Protein AF-A0AB74TUH7-F1 (afdb_monomer_lite)

Radius of gyration: 26.0 Å; chains: 1; bounding box: 45×31×94 Å

Structure (mmCIF, N/CA/C/O backbone):
data_AF-A0AB74TUH7-F1
#
_entry.id   AF-A0AB74TUH7-F1
#
loop_
_atom_site.group_PDB
_atom_site.id
_atom_site.type_symbol
_atom_site.label_atom_id
_atom_site.label_alt_id
_atom_site.label_comp_id
_atom_site.label_asym_id
_atom_site.label_entity_id
_atom_site.label_seq_id
_atom_site.pdbx_PDB_ins_code
_atom_site.Cartn_x
_atom_site.Cartn_y
_atom_site.Cartn_z
_atom_site.occupancy
_atom_site.B_iso_or_equiv
_atom_site.auth_seq_id
_atom_site.auth_comp_id
_atom_site.auth_asym_id
_atom_site.auth_atom_id
_atom_site.pdbx_PDB_model_num
ATOM 1 N N . MET A 1 1 ? -25.741 11.729 67.738 1.00 54.44 1 MET A N 1
ATOM 2 C CA . MET A 1 1 ? -25.450 13.059 67.156 1.00 54.44 1 MET A CA 1
ATOM 3 C C . MET A 1 1 ? -24.290 13.021 66.151 1.00 54.44 1 MET A C 1
ATOM 5 O O . MET A 1 1 ? -24.489 13.463 65.032 1.00 54.44 1 MET A O 1
ATOM 9 N N . ILE A 1 2 ? -23.137 12.406 66.468 1.00 56.72 2 ILE A N 1
ATOM 10 C CA . ILE A 1 2 ? -21.988 12.263 65.535 1.00 56.72 2 ILE A CA 1
ATOM 11 C C . ILE A 1 2 ? -22.366 11.527 64.232 1.00 56.72 2 ILE A C 1
ATOM 13 O O . ILE A 1 2 ? -22.004 11.963 63.147 1.00 56.72 2 ILE A O 1
ATOM 17 N N . PHE A 1 3 ? -23.168 10.461 64.322 1.00 57.22 3 PHE A N 1
ATOM 18 C CA . PHE A 1 3 ? -23.569 9.649 63.163 1.00 57.22 3 PHE A CA 1
ATOM 19 C C . PHE A 1 3 ? -24.417 10.413 62.126 1.00 57.22 3 PHE A C 1
ATOM 21 O O . PHE A 1 3 ? -24.217 10.259 60.925 1.00 57.22 3 PHE A O 1
ATOM 28 N N . GLN A 1 4 ? -25.314 11.296 62.583 1.00 60.56 4 GLN A N 1
ATOM 29 C CA . GLN A 1 4 ? -26.097 12.169 61.697 1.00 60.56 4 GLN A CA 1
ATOM 30 C C . GLN A 1 4 ? -25.215 13.222 61.021 1.00 60.56 4 GLN A C 1
ATOM 32 O O . GLN A 1 4 ? -25.408 13.516 59.849 1.00 60.56 4 GLN A O 1
ATOM 37 N N . PHE A 1 5 ? -24.216 13.752 61.731 1.00 60.31 5 PHE A N 1
ATOM 38 C CA . PHE A 1 5 ? -23.284 14.737 61.178 1.00 60.31 5 PHE A CA 1
ATOM 39 C C . PHE A 1 5 ? -22.402 14.135 60.074 1.00 60.31 5 PHE A C 1
ATOM 41 O O . PHE A 1 5 ? -22.181 14.754 59.036 1.00 60.31 5 PHE A O 1
ATOM 48 N N . VAL A 1 6 ? -21.958 12.891 60.272 1.00 62.41 6 VAL A N 1
ATOM 49 C CA . VAL A 1 6 ? -21.193 12.119 59.284 1.00 62.41 6 VAL A CA 1
ATOM 50 C C . VAL A 1 6 ? -22.038 11.824 58.036 1.00 62.41 6 VAL A C 1
ATOM 52 O O . VAL A 1 6 ? -21.564 12.035 56.922 1.00 62.41 6 VAL A O 1
ATOM 55 N N . GLN A 1 7 ? -23.309 11.429 58.188 1.00 65.75 7 GLN A N 1
ATOM 56 C CA . GLN A 1 7 ? -24.219 11.242 57.047 1.00 65.75 7 GLN A CA 1
ATOM 57 C C . GLN A 1 7 ? -24.473 12.544 56.272 1.00 65.75 7 GLN A C 1
ATOM 59 O O . GLN A 1 7 ? -24.417 12.533 55.042 1.00 65.75 7 GLN A O 1
ATOM 64 N N . SER A 1 8 ? -24.678 13.667 56.965 1.00 72.19 8 SER A N 1
ATOM 65 C CA . SER A 1 8 ? -24.929 14.971 56.333 1.00 72.19 8 SER A CA 1
ATOM 66 C C . SER A 1 8 ? -23.766 15.486 55.480 1.00 72.19 8 SER A C 1
ATOM 68 O O . SER A 1 8 ? -23.994 16.291 54.583 1.00 72.19 8 SER A O 1
ATOM 70 N N . ILE A 1 9 ? -22.534 15.030 55.730 1.00 73.31 9 ILE A N 1
ATOM 71 C CA . ILE A 1 9 ? -21.339 15.424 54.965 1.00 73.31 9 ILE A CA 1
ATOM 72 C C . ILE A 1 9 ? -21.017 14.403 53.864 1.00 73.31 9 ILE A C 1
ATOM 74 O O . ILE A 1 9 ? -20.686 14.784 52.741 1.00 73.31 9 ILE A O 1
ATOM 78 N N . ILE A 1 10 ? -21.138 13.104 54.152 1.00 76.31 10 ILE A N 1
ATOM 79 C CA . ILE A 1 10 ? -20.793 12.044 53.194 1.00 76.31 10 ILE A CA 1
ATOM 80 C C . ILE A 1 10 ? -21.774 12.003 52.018 1.00 76.31 10 ILE A C 1
ATOM 82 O O . ILE A 1 10 ? -21.341 11.855 50.879 1.00 76.31 10 ILE A O 1
ATOM 86 N N . ILE A 1 11 ? -23.078 12.166 52.256 1.00 77.38 11 ILE A N 1
ATOM 87 C CA . ILE A 1 11 ? -24.105 12.105 51.200 1.00 77.38 11 ILE A CA 1
ATOM 88 C C . ILE A 1 11 ? -23.870 13.147 50.085 1.00 77.38 11 ILE A C 1
ATOM 90 O O . ILE A 1 11 ? -23.840 12.758 48.909 1.00 77.38 11 ILE A O 1
ATOM 94 N N . PRO A 1 12 ? -23.663 14.447 50.384 1.00 80.69 12 PRO A N 1
ATOM 95 C CA . PRO A 1 12 ? -23.370 15.429 49.344 1.00 80.69 12 PRO A CA 1
ATOM 96 C C . PRO A 1 12 ? -22.008 15.190 48.680 1.00 80.69 12 PRO A C 1
ATOM 98 O O . PRO A 1 12 ? -21.908 15.348 47.466 1.00 80.69 12 PRO A O 1
ATOM 101 N N . LEU A 1 13 ? -20.987 14.729 49.415 1.00 82.12 13 LEU A N 1
ATOM 102 C CA . LEU A 1 13 ? -19.692 14.357 48.828 1.00 82.12 13 LEU A CA 1
ATOM 103 C C . LEU A 1 13 ? -19.825 13.217 47.814 1.00 82.12 13 LEU A C 1
ATOM 105 O O . LEU A 1 13 ? -19.354 13.351 46.689 1.00 82.12 13 LEU A O 1
ATOM 109 N N . VAL A 1 14 ? -20.502 12.124 48.173 1.00 79.69 14 VAL A N 1
ATOM 110 C CA . VAL A 1 14 ? -20.743 10.987 47.271 1.00 79.69 14 VAL A CA 1
ATOM 111 C C . VAL A 1 14 ? -21.544 11.427 46.050 1.00 79.69 14 VAL A C 1
ATOM 113 O O . VAL A 1 14 ? -21.235 11.002 44.940 1.00 79.69 14 VAL A O 1
ATOM 116 N N . SER A 1 15 ? -22.521 12.318 46.221 1.00 77.19 15 SER A N 1
ATOM 117 C CA . SER A 1 15 ? -23.309 12.861 45.108 1.00 77.19 15 SER A CA 1
ATOM 118 C C . SER A 1 15 ? -22.443 13.681 44.148 1.00 77.19 15 SER A C 1
ATOM 120 O O . SER A 1 15 ? -22.484 13.461 42.939 1.00 77.19 15 SER A O 1
ATOM 122 N N . ILE A 1 16 ? -21.596 14.569 44.678 1.00 81.19 16 ILE A N 1
ATOM 1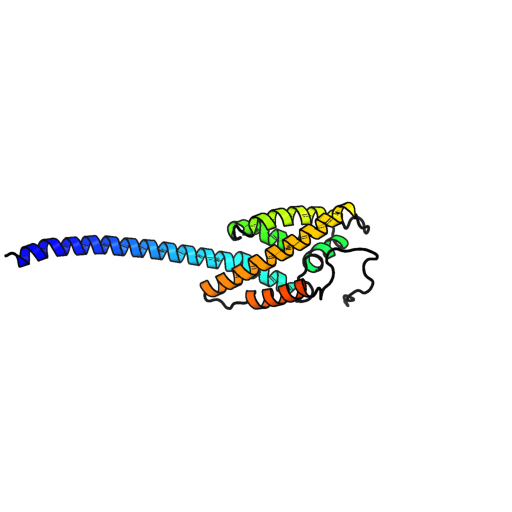23 C CA . ILE A 1 16 ? -20.655 15.371 43.887 1.00 81.19 16 ILE A CA 1
ATOM 124 C C . ILE A 1 16 ? -19.660 14.458 43.158 1.00 81.19 16 ILE A C 1
ATOM 126 O O . ILE A 1 16 ? -19.514 14.559 41.940 1.00 81.19 16 ILE A O 1
ATOM 130 N N . PHE A 1 17 ? -19.031 13.514 43.863 1.00 83.00 17 PHE A N 1
ATOM 131 C CA . PHE A 1 17 ? -18.113 12.544 43.257 1.00 83.00 17 PHE A CA 1
ATOM 132 C C . PHE A 1 17 ? -18.796 11.683 42.187 1.00 83.00 17 PHE A C 1
ATOM 134 O O . PHE A 1 17 ? -18.205 11.442 41.137 1.00 83.00 17 PHE A O 1
ATOM 141 N N . SER A 1 18 ? -20.050 11.278 42.397 1.00 80.44 18 SER A N 1
ATOM 142 C CA . SER A 1 18 ? -20.820 10.505 41.415 1.00 80.44 18 SER A CA 1
ATOM 143 C C . SER A 1 18 ? -21.092 11.308 40.142 1.00 80.44 18 SER A C 1
ATOM 145 O O . SER A 1 18 ? -20.976 10.766 39.045 1.00 80.44 18 SER A O 1
AT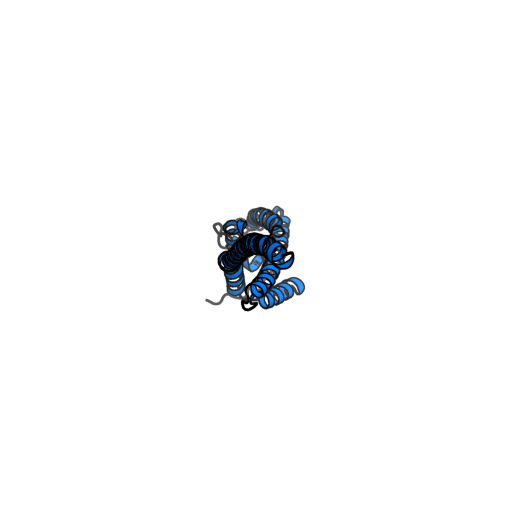OM 147 N N . ILE A 1 19 ? -21.380 12.611 40.262 1.00 83.69 19 ILE A N 1
ATOM 148 C CA . ILE A 1 19 ? -21.530 13.515 39.109 1.00 83.69 19 ILE A CA 1
ATOM 149 C C . ILE A 1 19 ? -20.211 13.618 38.331 1.00 83.69 19 ILE A C 1
ATOM 151 O O . ILE A 1 19 ? -20.213 13.520 37.102 1.00 83.69 19 ILE A O 1
ATOM 155 N N . PHE A 1 20 ? -19.078 13.768 39.025 1.00 83.75 20 PHE A N 1
ATOM 156 C CA . PHE A 1 20 ? -17.763 13.831 38.381 1.00 83.75 20 PHE A CA 1
ATOM 157 C C . PHE A 1 20 ? -17.396 12.527 37.665 1.00 83.75 20 PHE A C 1
ATOM 159 O O . PHE A 1 20 ? -16.977 12.577 36.507 1.00 83.75 20 PHE A O 1
ATOM 166 N N . ILE A 1 21 ? -17.590 11.374 38.314 1.00 83.69 21 ILE A N 1
ATOM 167 C CA . ILE A 1 21 ? -17.319 10.055 37.724 1.00 83.69 21 ILE A CA 1
ATOM 168 C C . ILE A 1 21 ? -18.236 9.811 36.522 1.00 83.69 21 ILE A C 1
ATOM 170 O O . ILE A 1 21 ? -17.750 9.416 35.467 1.00 83.69 21 ILE A O 1
ATOM 174 N N . SER A 1 22 ? -19.533 10.105 36.640 1.00 81.31 22 SER A N 1
ATOM 175 C CA . SER A 1 22 ? -20.502 9.949 35.548 1.00 81.31 22 SER A CA 1
ATOM 176 C C . SER A 1 22 ? -20.140 10.807 34.332 1.00 81.31 22 SER A C 1
ATOM 178 O O . SER A 1 22 ? -20.072 10.309 33.211 1.00 81.31 22 SER A O 1
ATOM 180 N N . ASN A 1 23 ? -19.796 12.081 34.543 1.00 85.81 23 ASN A N 1
ATOM 181 C CA . ASN A 1 23 ? -19.383 12.975 33.460 1.00 85.81 23 ASN A CA 1
ATOM 182 C C . ASN A 1 23 ? -18.035 12.549 32.839 1.00 85.81 23 ASN A C 1
ATOM 184 O O . ASN A 1 23 ? -17.836 12.647 31.629 1.00 85.81 23 ASN A O 1
ATOM 188 N N . TRP A 1 24 ? -17.093 12.052 33.646 1.00 86.00 24 TRP A N 1
ATOM 189 C CA . TRP A 1 24 ? -15.829 11.514 33.139 1.00 86.00 24 TRP A CA 1
ATOM 190 C C . TRP A 1 24 ? -16.033 10.245 32.300 1.00 86.00 24 TRP A C 1
ATOM 192 O O . TRP A 1 24 ? -15.515 10.175 31.187 1.00 86.00 24 TRP A O 1
ATOM 202 N N . LEU A 1 25 ? -16.836 9.289 32.778 1.00 82.88 25 LEU A N 1
ATOM 203 C CA . LEU A 1 25 ? -17.192 8.074 32.039 1.00 82.88 25 LEU A CA 1
ATOM 204 C C . LEU A 1 25 ? -17.960 8.396 30.754 1.00 82.88 25 LEU A C 1
ATOM 206 O O . LEU A 1 25 ? -17.662 7.816 29.716 1.00 82.88 25 LEU A O 1
ATOM 210 N N . GLY A 1 26 ? -18.887 9.358 30.798 1.00 76.88 26 GLY A N 1
ATOM 211 C CA . GLY A 1 26 ? -19.616 9.824 29.619 1.00 76.88 26 GLY A CA 1
ATOM 212 C C . GLY A 1 26 ? -18.686 10.429 28.566 1.00 76.88 26 GLY A C 1
ATOM 213 O O . GLY A 1 26 ? -18.728 10.034 27.404 1.00 76.88 26 GLY A O 1
ATOM 214 N N . ARG A 1 27 ? -17.777 11.329 28.970 1.00 81.31 27 ARG A N 1
ATOM 215 C CA . ARG A 1 27 ? -16.769 11.904 28.060 1.00 81.31 27 ARG A CA 1
ATOM 216 C C . ARG A 1 27 ? -15.814 10.853 27.503 1.00 81.31 27 ARG A C 1
ATOM 218 O O . ARG A 1 27 ? -15.458 10.929 26.330 1.00 81.31 27 ARG A O 1
ATOM 225 N N . LYS A 1 28 ? -15.415 9.879 28.325 1.00 82.88 28 LYS A N 1
ATOM 226 C CA . LYS A 1 28 ? -14.593 8.749 27.888 1.00 82.88 28 LYS A CA 1
ATOM 227 C C . LYS A 1 28 ? -15.332 7.907 26.845 1.00 82.88 28 LYS A C 1
ATOM 229 O O . LYS A 1 28 ? -14.796 7.707 25.767 1.00 82.88 28 LYS A O 1
ATOM 234 N N . GLY A 1 29 ? -16.579 7.520 27.110 1.00 79.88 29 GLY A N 1
ATOM 235 C CA . GLY A 1 29 ? -17.390 6.733 26.178 1.00 79.88 29 GLY A CA 1
ATOM 236 C C . GLY A 1 29 ? -17.613 7.429 24.834 1.00 79.88 29 GLY A C 1
ATOM 237 O O . GLY A 1 29 ? -17.462 6.802 23.794 1.00 79.88 29 GLY A O 1
ATOM 238 N N . VAL A 1 30 ? -17.889 8.739 24.834 1.00 83.44 30 VAL A N 1
ATOM 239 C CA . VAL A 1 30 ? -18.019 9.524 23.590 1.00 83.44 30 VAL A CA 1
ATOM 240 C C . VAL A 1 30 ? -16.705 9.561 22.807 1.00 83.44 30 VAL A C 1
ATOM 242 O O . VAL A 1 30 ? -16.712 9.445 21.584 1.00 83.44 30 VAL A O 1
ATOM 245 N N . ARG A 1 31 ? -15.567 9.717 23.495 1.00 82.88 31 ARG A N 1
ATOM 246 C CA . ARG A 1 31 ? -14.248 9.696 22.853 1.00 82.88 31 ARG A CA 1
ATOM 247 C C . ARG A 1 31 ? -13.946 8.329 22.245 1.00 82.88 31 ARG A C 1
ATOM 249 O O . ARG A 1 31 ? -13.473 8.280 21.114 1.00 82.88 31 ARG A O 1
ATOM 256 N N . ASP A 1 32 ? -14.209 7.258 22.984 1.00 84.12 32 ASP A N 1
ATOM 257 C CA . ASP A 1 32 ? -13.945 5.889 22.546 1.00 84.12 32 ASP A CA 1
ATOM 258 C C . ASP A 1 32 ? -14.829 5.535 21.331 1.00 84.12 32 ASP A C 1
ATOM 260 O O . ASP A 1 32 ? -14.321 5.024 20.335 1.00 84.12 32 ASP A O 1
ATOM 264 N N . ASP A 1 33 ? -16.115 5.915 21.345 1.00 87.25 33 ASP A N 1
ATOM 265 C CA . ASP A 1 33 ? -17.034 5.763 20.202 1.00 87.25 33 ASP A CA 1
ATOM 266 C C . ASP A 1 33 ? -16.573 6.564 18.973 1.00 87.25 33 ASP A C 1
ATOM 268 O O . ASP A 1 33 ? -16.558 6.054 17.853 1.00 87.25 33 ASP A O 1
ATOM 272 N N . TYR A 1 34 ? -16.131 7.809 19.168 1.00 85.75 34 TYR A N 1
ATOM 273 C CA . TYR A 1 34 ? -15.603 8.633 18.079 1.00 85.75 34 TYR A CA 1
ATOM 274 C C . TYR A 1 34 ? -14.332 8.033 17.461 1.00 85.75 34 TYR A C 1
ATOM 276 O O . TYR A 1 34 ? -14.177 8.006 16.236 1.00 85.75 34 TYR A O 1
ATOM 284 N N . GLN A 1 35 ? -13.420 7.528 18.295 1.00 88.62 35 GLN A N 1
ATOM 285 C CA . GLN A 1 35 ? -12.211 6.851 17.829 1.00 88.62 35 GLN A CA 1
ATOM 286 C C . GLN A 1 35 ? -12.550 5.572 17.061 1.00 88.62 35 GLN A C 1
ATOM 288 O O . GLN A 1 35 ? -11.995 5.355 15.985 1.00 88.62 35 GLN A O 1
ATOM 293 N N . LEU A 1 36 ? -13.486 4.767 17.570 1.00 89.62 36 LEU A N 1
ATOM 294 C CA . LEU A 1 36 ? -13.942 3.546 16.909 1.00 89.62 36 LEU A CA 1
ATOM 295 C C . LEU A 1 36 ? -14.563 3.847 15.539 1.00 89.62 36 LEU A C 1
ATOM 297 O O . LEU A 1 36 ? -14.189 3.224 14.551 1.00 89.62 36 LEU A O 1
ATOM 301 N N . LYS A 1 37 ? -15.434 4.858 15.450 1.00 91.25 37 LYS A N 1
ATOM 302 C CA . LYS A 1 37 ? -16.039 5.292 14.180 1.00 91.25 37 LYS A CA 1
ATOM 303 C C . LYS A 1 37 ? -15.008 5.791 13.177 1.00 91.25 37 LYS A C 1
ATOM 305 O O . LYS A 1 37 ? -15.110 5.484 11.995 1.00 91.25 37 LYS A O 1
ATOM 310 N N . THR A 1 38 ? -14.001 6.531 13.638 1.00 91.56 38 THR A N 1
ATOM 311 C CA . THR A 1 38 ? -12.911 7.010 12.773 1.00 91.56 38 THR A CA 1
ATOM 312 C C . THR A 1 38 ? -12.100 5.837 12.218 1.00 91.56 38 THR A C 1
ATOM 314 O O . THR A 1 38 ? -11.795 5.802 11.028 1.00 91.56 38 THR A O 1
ATOM 317 N N . LYS A 1 39 ? -11.793 4.847 13.066 1.00 94.00 39 LYS A N 1
ATOM 318 C CA . LYS A 1 39 ? -11.119 3.602 12.677 1.00 94.00 39 LYS A CA 1
ATOM 319 C C . LYS A 1 39 ? -11.941 2.797 11.673 1.00 94.00 39 LYS A C 1
ATOM 321 O O . LYS A 1 39 ? -11.418 2.386 10.642 1.00 94.00 39 LYS A O 1
ATOM 326 N N . GLU A 1 40 ? -13.233 2.623 11.934 1.00 95.19 40 GLU A N 1
ATOM 327 C CA . GLU A 1 40 ? -14.148 1.943 11.018 1.00 95.19 40 GLU A CA 1
ATOM 328 C C . GLU A 1 40 ? -14.238 2.666 9.669 1.00 95.19 40 GLU A C 1
ATOM 330 O O . GLU A 1 40 ? -14.218 2.026 8.616 1.00 95.19 40 GLU A O 1
ATOM 335 N N . GLN A 1 41 ? -14.294 3.999 9.686 1.00 95.31 41 GLN A N 1
ATOM 336 C CA . GLN A 1 41 ? -14.303 4.801 8.471 1.00 95.31 41 GLN A CA 1
ATOM 337 C C . GLN A 1 41 ? -13.022 4.583 7.665 1.00 95.31 41 GLN A C 1
ATOM 339 O O . GLN A 1 41 ? -13.131 4.207 6.503 1.00 95.31 41 GLN A O 1
ATOM 344 N N . ALA A 1 42 ? -11.844 4.704 8.286 1.00 95.25 42 ALA A N 1
ATOM 345 C CA . ALA A 1 42 ? -10.559 4.430 7.639 1.00 95.25 42 ALA A CA 1
ATOM 346 C C . ALA A 1 42 ? -10.508 3.018 7.028 1.00 95.25 42 ALA A C 1
ATOM 348 O O . ALA A 1 42 ? -10.100 2.842 5.877 1.00 95.25 42 ALA A O 1
ATOM 349 N N . TYR A 1 43 ? -10.980 2.006 7.769 1.00 96.44 43 TYR A N 1
ATOM 350 C CA . TYR A 1 43 ? -11.072 0.624 7.290 1.00 96.44 43 TYR A CA 1
ATOM 351 C C . TYR A 1 43 ? -11.916 0.509 6.018 1.00 96.44 43 TYR A C 1
ATOM 353 O O . TYR A 1 43 ? -11.506 -0.116 5.039 1.00 96.44 43 TYR A O 1
ATOM 361 N N . ARG A 1 44 ? -13.082 1.161 5.995 1.00 95.44 44 ARG A N 1
ATOM 362 C CA . ARG A 1 44 ? -14.020 1.106 4.868 1.00 95.44 44 ARG A CA 1
ATOM 363 C C . ARG A 1 44 ? -13.588 1.936 3.659 1.00 95.44 44 ARG A C 1
ATOM 365 O O . ARG A 1 44 ? -13.872 1.519 2.537 1.00 95.44 44 ARG A O 1
ATOM 372 N N . THR A 1 45 ? -12.961 3.092 3.864 1.00 95.88 45 THR A N 1
ATOM 373 C CA . THR A 1 45 ? -12.628 4.045 2.790 1.00 95.88 45 THR A CA 1
ATOM 374 C C . THR A 1 45 ? -11.268 3.793 2.158 1.00 95.88 45 THR A C 1
ATOM 376 O O . THR A 1 45 ? -11.114 4.043 0.965 1.00 95.88 45 THR A O 1
ATOM 379 N N . PHE A 1 46 ? -10.308 3.264 2.919 1.00 96.94 46 PHE A N 1
ATOM 380 C CA . PHE A 1 46 ? -8.947 3.042 2.439 1.00 96.94 46 PHE A CA 1
ATOM 381 C C . PHE A 1 46 ? -8.574 1.558 2.381 1.00 96.94 46 PHE A C 1
ATOM 383 O O . PHE A 1 46 ? -8.317 1.034 1.297 1.00 96.94 46 PHE A O 1
ATOM 390 N N . TYR A 1 47 ? -8.592 0.860 3.519 1.00 97.00 47 TYR A N 1
ATOM 391 C CA . TYR A 1 47 ? -8.035 -0.495 3.604 1.00 97.00 47 TYR A CA 1
ATOM 392 C C . TYR A 1 47 ? -8.843 -1.528 2.802 1.00 97.00 47 TYR A C 1
ATOM 394 O O . TYR A 1 47 ? -8.261 -2.341 2.085 1.00 97.00 47 TYR A O 1
ATOM 402 N N . ILE A 1 48 ? -10.181 -1.480 2.840 1.00 96.25 48 ILE A N 1
ATOM 403 C CA . ILE A 1 48 ? -11.018 -2.354 2.001 1.00 96.25 48 ILE A CA 1
ATOM 404 C C . ILE A 1 48 ? -10.773 -2.096 0.503 1.00 96.25 48 ILE A C 1
ATOM 406 O O . ILE A 1 48 ? -10.541 -3.063 -0.225 1.00 96.25 48 ILE A O 1
ATOM 410 N N . PRO A 1 49 ? -10.821 -0.847 -0.001 1.00 96.69 49 PRO A N 1
ATOM 411 C CA . PRO A 1 49 ? -10.478 -0.570 -1.394 1.00 96.69 49 PRO A CA 1
ATOM 412 C C . PRO A 1 49 ? -9.067 -1.003 -1.794 1.00 96.69 49 PRO A C 1
ATOM 414 O O . PRO A 1 49 ? -8.915 -1.537 -2.889 1.00 96.69 49 PRO A O 1
ATOM 417 N N . LEU A 1 50 ? -8.069 -0.849 -0.917 1.00 96.06 50 LEU A N 1
ATOM 418 C CA . LEU A 1 50 ? -6.714 -1.348 -1.159 1.00 96.06 50 LEU A CA 1
ATOM 419 C C . LEU A 1 50 ? -6.703 -2.867 -1.358 1.00 96.06 50 LEU A C 1
ATOM 421 O O . LEU A 1 50 ? -6.219 -3.354 -2.375 1.00 96.06 50 LEU A O 1
ATOM 425 N N . MET A 1 51 ? -7.284 -3.619 -0.421 1.00 95.19 51 MET A N 1
ATOM 426 C CA . MET A 1 51 ? -7.352 -5.079 -0.524 1.00 95.19 51 MET A CA 1
ATOM 427 C C . MET A 1 51 ? -8.104 -5.520 -1.783 1.00 95.19 51 MET A C 1
ATOM 429 O O . MET A 1 51 ? -7.692 -6.465 -2.448 1.00 95.19 51 MET A O 1
ATOM 433 N N . LYS A 1 52 ? -9.182 -4.819 -2.158 1.00 93.81 52 LYS A N 1
ATOM 434 C CA . LYS A 1 52 ? -9.895 -5.085 -3.416 1.00 93.81 52 LYS A CA 1
ATOM 435 C C . LYS A 1 52 ? -9.013 -4.849 -4.636 1.00 93.81 52 LYS A C 1
ATOM 437 O O . LYS A 1 52 ? -9.047 -5.672 -5.542 1.00 93.81 52 LYS A O 1
ATOM 442 N N . LEU A 1 53 ? -8.251 -3.757 -4.657 1.00 92.19 53 LEU A N 1
ATOM 443 C CA . LEU A 1 53 ? -7.315 -3.452 -5.737 1.00 92.19 53 LEU A CA 1
ATOM 444 C C . LEU A 1 53 ? -6.261 -4.557 -5.884 1.00 92.19 53 LEU A C 1
ATOM 446 O O . LEU A 1 53 ? -6.052 -5.044 -6.989 1.00 92.19 53 LEU A O 1
ATOM 450 N N . LEU A 1 54 ? -5.672 -5.011 -4.776 1.00 90.75 54 LEU A N 1
ATOM 451 C CA . LEU A 1 54 ? -4.689 -6.098 -4.785 1.00 90.75 54 LEU A CA 1
ATOM 452 C C . LEU A 1 54 ? -5.298 -7.426 -5.248 1.00 90.75 54 LEU A C 1
ATOM 454 O O . LEU A 1 54 ? -4.728 -8.106 -6.093 1.00 90.75 54 LEU A O 1
ATOM 458 N N . LEU A 1 55 ? -6.482 -7.788 -4.749 1.00 88.44 55 LEU A N 1
ATOM 459 C CA . LEU A 1 55 ? -7.157 -9.027 -5.149 1.00 88.44 55 LEU A CA 1
ATOM 460 C C . LEU A 1 55 ? -7.603 -9.013 -6.618 1.00 88.44 55 LEU A C 1
ATOM 462 O O . LEU A 1 55 ? -7.611 -10.058 -7.265 1.00 88.44 55 LEU A O 1
ATOM 466 N N . GLN A 1 56 ? -7.968 -7.845 -7.154 1.00 84.19 56 GLN A N 1
ATOM 467 C CA . GLN A 1 56 ? -8.309 -7.687 -8.570 1.00 84.19 56 GLN A CA 1
ATOM 468 C C . GLN A 1 56 ? -7.112 -7.899 -9.493 1.00 84.19 56 GLN A C 1
ATOM 470 O O . GLN A 1 56 ? -7.314 -8.316 -10.630 1.00 84.19 56 GLN A O 1
ATOM 475 N N . ALA A 1 57 ? -5.893 -7.651 -9.014 1.00 67.94 57 ALA A N 1
ATOM 476 C CA . ALA A 1 57 ? -4.694 -7.869 -9.806 1.00 67.94 57 ALA A CA 1
ATOM 477 C C . ALA A 1 57 ? -4.442 -9.357 -10.113 1.00 67.94 57 ALA A C 1
ATOM 479 O O . ALA A 1 57 ? -3.666 -9.637 -11.007 1.00 67.94 57 ALA A O 1
ATOM 480 N N . ASN A 1 58 ? -5.144 -10.313 -9.484 1.00 65.00 58 ASN A N 1
ATOM 481 C CA . ASN A 1 58 ? -4.758 -11.731 -9.419 1.00 65.00 58 ASN A CA 1
ATOM 482 C C . ASN A 1 58 ? -3.452 -11.896 -8.609 1.00 65.00 58 ASN A C 1
ATOM 484 O O . ASN A 1 58 ? -2.600 -11.008 -8.576 1.00 65.00 58 ASN A O 1
ATOM 488 N N . GLN A 1 59 ? -3.331 -13.010 -7.877 1.00 63.34 59 GLN A N 1
ATOM 489 C CA . GLN A 1 59 ? -2.233 -13.242 -6.929 1.00 63.34 59 GLN A CA 1
ATOM 490 C C . GLN A 1 59 ? -0.876 -13.083 -7.611 1.00 63.34 59 GLN A C 1
ATOM 492 O O . GLN A 1 59 ? 0.039 -12.522 -7.026 1.00 63.34 59 GLN A O 1
ATOM 497 N N . ASP A 1 60 ? -0.790 -13.440 -8.888 1.00 64.69 60 ASP A N 1
ATOM 498 C CA . ASP A 1 60 ? 0.461 -13.404 -9.624 1.00 64.69 60 ASP A CA 1
ATOM 499 C C . ASP A 1 60 ? 0.917 -12.014 -10.104 1.00 64.69 60 ASP A C 1
ATOM 501 O O . ASP A 1 60 ? 1.986 -11.877 -10.680 1.00 64.69 60 ASP A O 1
ATOM 505 N N . TYR A 1 61 ? 0.162 -10.941 -9.864 1.00 71.81 61 TYR A N 1
ATOM 506 C CA . TYR A 1 61 ? 0.474 -9.624 -10.444 1.00 71.81 61 TYR A CA 1
ATOM 507 C C . TYR A 1 61 ? 0.483 -8.494 -9.414 1.00 71.81 61 TYR A C 1
ATOM 509 O O . TYR A 1 61 ? 0.325 -7.321 -9.755 1.00 71.81 61 TYR A O 1
ATOM 517 N N . MET A 1 62 ? 0.696 -8.828 -8.140 1.00 85.44 62 MET A N 1
ATOM 518 C CA . MET A 1 62 ? 0.739 -7.836 -7.062 1.00 85.44 62 MET A CA 1
ATOM 519 C C . MET A 1 62 ? 2.042 -7.019 -7.013 1.00 85.44 62 MET A C 1
ATOM 521 O O . MET A 1 62 ? 2.163 -6.164 -6.147 1.00 85.44 62 MET A O 1
ATOM 525 N N . THR A 1 63 ? 3.014 -7.236 -7.905 1.00 87.38 63 THR A N 1
ATOM 526 C CA . THR A 1 63 ? 4.260 -6.446 -7.937 1.00 87.38 63 THR A CA 1
ATOM 527 C C . THR A 1 63 ? 4.057 -5.096 -8.623 1.00 87.38 63 THR A C 1
ATOM 529 O O . THR A 1 63 ? 3.221 -4.965 -9.521 1.00 87.38 63 THR A O 1
ATOM 532 N N . TYR A 1 64 ? 4.867 -4.093 -8.261 1.00 89.69 64 TYR A N 1
ATOM 533 C CA . TYR A 1 64 ? 4.780 -2.743 -8.834 1.00 89.69 64 TYR A CA 1
ATOM 534 C C . TYR A 1 64 ? 4.749 -2.731 -10.365 1.00 89.69 64 TYR A C 1
ATOM 536 O O . TYR A 1 64 ? 3.970 -1.992 -10.970 1.00 89.69 64 TYR A O 1
ATOM 544 N N . TYR A 1 65 ? 5.574 -3.545 -11.025 1.00 87.19 65 TYR A N 1
ATOM 545 C CA . TYR A 1 65 ? 5.573 -3.548 -12.481 1.00 87.19 65 TYR A CA 1
ATOM 546 C C . TYR A 1 65 ? 4.244 -4.025 -13.049 1.00 87.19 65 TYR A C 1
ATOM 548 O O . TYR A 1 65 ? 3.678 -3.351 -13.906 1.00 87.19 65 TYR A O 1
ATOM 556 N N . TRP A 1 66 ? 3.731 -5.168 -12.597 1.00 85.00 66 TRP A N 1
ATOM 557 C CA . TRP A 1 66 ? 2.497 -5.691 -13.169 1.00 85.00 66 TRP A CA 1
ATOM 558 C C . TRP A 1 66 ? 1.307 -4.815 -12.815 1.00 85.00 66 TRP A C 1
ATOM 560 O O . TRP A 1 66 ? 0.480 -4.528 -13.679 1.00 85.00 66 TRP A O 1
ATOM 570 N N . PHE A 1 67 ? 1.287 -4.314 -11.584 1.00 86.94 67 PHE A N 1
ATOM 571 C CA . PHE A 1 67 ? 0.225 -3.468 -11.070 1.00 86.94 67 PHE A CA 1
ATOM 572 C C . PHE A 1 67 ? 0.212 -2.069 -11.714 1.00 86.94 67 PHE A C 1
ATOM 574 O O . PHE A 1 67 ? -0.848 -1.488 -11.961 1.00 86.94 67 PHE A O 1
ATOM 581 N N . VAL A 1 68 ? 1.390 -1.508 -12.006 1.00 89.69 68 VAL A N 1
ATOM 582 C CA . VAL A 1 68 ? 1.549 -0.112 -12.437 1.00 89.69 68 VAL A CA 1
ATOM 583 C C . VAL A 1 68 ? 2.359 -0.004 -13.718 1.00 89.69 68 VAL A C 1
ATOM 585 O O . VAL A 1 68 ? 1.825 0.439 -14.735 1.00 89.69 68 VAL A O 1
ATOM 588 N N . ALA A 1 69 ? 3.639 -0.376 -13.681 1.00 88.44 69 ALA A N 1
ATOM 589 C CA . ALA A 1 69 ? 4.595 0.029 -14.710 1.00 88.44 69 ALA A CA 1
ATOM 590 C C . ALA A 1 69 ? 4.304 -0.549 -16.107 1.00 88.44 69 ALA A C 1
ATOM 592 O O . ALA A 1 69 ? 4.523 0.130 -17.108 1.00 88.44 69 ALA A O 1
ATOM 593 N N . SER A 1 70 ? 3.766 -1.767 -16.181 1.00 85.06 70 SER A N 1
ATOM 594 C CA . SER A 1 70 ? 3.384 -2.450 -17.422 1.00 85.06 70 SER A CA 1
ATOM 595 C C . SER A 1 70 ? 2.388 -1.629 -18.252 1.00 85.06 70 SER A C 1
ATOM 597 O O . SER A 1 70 ? 2.488 -1.572 -19.479 1.00 85.06 70 SER A O 1
ATOM 599 N N . ASN A 1 71 ? 1.490 -0.900 -17.583 1.00 86.25 71 ASN A N 1
ATOM 600 C CA . ASN A 1 71 ? 0.487 -0.055 -18.224 1.00 86.25 71 ASN A CA 1
ATOM 601 C C . ASN A 1 71 ? 1.089 1.202 -18.866 1.00 86.25 71 ASN A C 1
ATOM 603 O O . ASN A 1 71 ? 0.500 1.755 -19.791 1.00 86.25 71 ASN A O 1
ATOM 607 N N . TYR A 1 72 ? 2.275 1.653 -18.443 1.00 85.69 72 TYR A N 1
ATOM 608 C CA . TYR A 1 72 ? 2.924 2.813 -19.065 1.00 85.69 72 TYR A CA 1
ATOM 609 C C . TYR A 1 72 ? 3.394 2.541 -20.495 1.00 85.69 72 TYR A C 1
ATOM 611 O O . TYR A 1 72 ? 3.515 3.484 -21.278 1.00 85.69 72 TYR A O 1
ATOM 619 N N . MET A 1 73 ? 3.613 1.272 -20.857 1.00 78.38 73 MET A N 1
ATOM 620 C CA . MET A 1 73 ? 3.927 0.897 -22.236 1.00 78.38 73 MET A CA 1
ATOM 621 C C . MET A 1 73 ? 2.717 1.020 -23.167 1.00 78.38 73 MET A C 1
ATOM 623 O O . MET A 1 73 ? 2.883 1.331 -24.346 1.00 78.38 73 MET A O 1
ATOM 627 N N . THR A 1 74 ? 1.512 0.752 -22.659 1.00 77.38 74 THR A N 1
ATOM 628 C CA . THR A 1 74 ? 0.285 0.653 -23.461 1.00 77.38 74 THR A CA 1
ATOM 629 C C . THR A 1 74 ? -0.549 1.932 -23.426 1.00 77.38 74 THR A C 1
ATOM 631 O O . THR A 1 74 ? -1.152 2.285 -24.439 1.00 77.38 74 THR A O 1
ATOM 634 N N . ASP A 1 75 ? -0.544 2.667 -22.311 1.00 81.00 75 ASP A N 1
ATOM 635 C CA . ASP A 1 75 ? -1.321 3.891 -22.127 1.00 81.00 75 ASP A CA 1
ATOM 636 C C . ASP A 1 75 ? -0.501 5.022 -21.476 1.00 81.00 75 ASP A C 1
ATOM 638 O O . ASP A 1 75 ? -0.183 5.035 -20.284 1.00 81.00 75 ASP A O 1
ATOM 642 N N . ARG A 1 76 ? -0.225 6.074 -22.258 1.00 70.50 76 ARG A N 1
ATOM 643 C CA . ARG A 1 76 ? 0.476 7.274 -21.767 1.00 70.50 76 ARG A CA 1
ATOM 644 C C . ARG A 1 76 ? -0.351 8.130 -20.831 1.00 70.50 76 ARG A C 1
ATOM 646 O O . ARG A 1 76 ? 0.215 8.984 -20.150 1.00 70.50 76 ARG A O 1
ATOM 653 N N . GLN A 1 77 ? -1.661 7.968 -20.811 1.00 81.56 77 GLN A N 1
ATOM 654 C CA . GLN A 1 77 ? -2.542 8.661 -19.884 1.00 81.56 77 GLN A CA 1
ATOM 655 C C . GLN A 1 77 ? -2.906 7.780 -18.693 1.00 81.56 77 GLN A C 1
ATOM 657 O O . GLN A 1 77 ? -3.698 8.226 -17.866 1.00 81.56 77 GLN A O 1
ATOM 662 N N . TYR A 1 78 ? -2.272 6.604 -18.553 1.00 86.06 78 TYR A N 1
ATOM 663 C CA . TYR A 1 78 ? -2.506 5.716 -17.424 1.00 86.06 78 TYR A CA 1
ATOM 664 C C . TYR A 1 78 ? -2.358 6.477 -16.109 1.00 86.06 78 TYR A C 1
ATOM 666 O O . TYR A 1 78 ? -1.347 7.148 -15.851 1.00 86.06 78 TYR A O 1
ATOM 674 N N . ILE A 1 79 ? -3.412 6.375 -15.305 1.00 88.06 79 ILE A N 1
ATOM 675 C CA . ILE A 1 79 ? -3.491 6.930 -13.964 1.00 88.06 79 ILE A CA 1
ATOM 676 C C . ILE A 1 79 ? -3.325 5.764 -13.010 1.00 88.06 79 ILE A C 1
ATOM 678 O O . ILE A 1 79 ? -4.218 4.922 -12.922 1.00 88.06 79 ILE A O 1
ATOM 682 N N . ASP A 1 80 ? -2.223 5.769 -12.267 1.00 92.25 80 ASP A N 1
ATOM 683 C CA . ASP A 1 80 ? -1.951 4.773 -11.240 1.00 92.25 80 ASP A CA 1
ATOM 684 C C . ASP A 1 80 ? -3.090 4.746 -10.191 1.00 92.25 80 ASP A C 1
ATOM 686 O O . ASP A 1 80 ? -3.267 5.711 -9.429 1.00 92.25 80 ASP A O 1
ATOM 690 N N . PRO A 1 81 ? -3.891 3.661 -10.144 1.00 92.31 81 PRO A N 1
ATOM 691 C CA . PRO A 1 81 ? -5.010 3.549 -9.222 1.00 92.31 81 PRO A CA 1
ATOM 692 C C . PRO A 1 81 ? -4.552 3.431 -7.766 1.00 92.31 81 PRO A C 1
ATOM 694 O O . PRO A 1 81 ? -5.296 3.862 -6.883 1.00 92.31 81 PRO A O 1
ATOM 697 N N . PHE A 1 82 ? -3.349 2.907 -7.509 1.00 94.94 82 PHE A N 1
ATOM 698 C CA . PHE A 1 82 ? -2.783 2.814 -6.168 1.00 94.94 82 PHE A CA 1
ATOM 699 C C . PHE A 1 82 ? -2.353 4.189 -5.668 1.00 94.94 82 PHE A C 1
ATOM 701 O O . PHE A 1 82 ? -2.806 4.613 -4.604 1.00 94.94 82 PHE A O 1
ATOM 708 N N . ASN A 1 83 ? -1.604 4.953 -6.471 1.00 95.38 83 ASN A N 1
ATOM 709 C CA . ASN A 1 83 ? -1.255 6.328 -6.104 1.00 95.38 83 ASN A CA 1
ATOM 710 C C . ASN A 1 83 ? -2.502 7.197 -5.865 1.00 95.38 83 ASN A C 1
ATOM 712 O O . ASN A 1 83 ? -2.579 7.963 -4.902 1.00 95.38 83 ASN A O 1
ATOM 716 N N . ARG A 1 84 ? -3.531 7.049 -6.709 1.00 95.56 84 ARG A N 1
ATOM 717 C CA . ARG A 1 84 ? -4.813 7.742 -6.520 1.00 95.56 84 ARG A CA 1
ATOM 718 C C . ARG A 1 84 ? -5.504 7.331 -5.219 1.00 95.56 84 ARG A C 1
ATOM 720 O O . ARG A 1 84 ? -6.068 8.189 -4.545 1.00 95.56 84 ARG A O 1
ATOM 727 N N . LEU A 1 85 ? -5.481 6.046 -4.856 1.00 96.69 85 LEU A N 1
ATOM 728 C CA . LEU A 1 85 ? -6.052 5.595 -3.588 1.00 96.69 85 LEU A CA 1
ATOM 729 C C . LEU A 1 85 ? -5.319 6.228 -2.397 1.00 96.69 85 LEU A C 1
ATOM 731 O O . LEU A 1 85 ? -5.981 6.737 -1.494 1.00 96.69 85 LEU A O 1
ATOM 735 N N . LEU A 1 86 ? -3.984 6.219 -2.413 1.00 96.69 86 LEU A N 1
ATOM 736 C CA . LEU A 1 86 ? -3.152 6.777 -1.345 1.00 96.69 86 LEU A CA 1
ATOM 737 C C . LEU A 1 86 ? -3.393 8.280 -1.170 1.00 96.69 86 LEU A C 1
ATOM 739 O O . LEU A 1 86 ? -3.667 8.747 -0.068 1.00 96.69 86 LEU A O 1
ATOM 743 N N . THR A 1 87 ? -3.341 9.034 -2.268 1.00 94.44 87 THR A N 1
ATOM 744 C CA . THR A 1 87 ? -3.490 10.498 -2.255 1.00 94.44 87 THR A CA 1
ATOM 745 C C . THR A 1 87 ? -4.894 10.958 -1.860 1.00 94.44 87 THR A C 1
ATOM 747 O O . THR A 1 87 ? -5.027 11.971 -1.178 1.00 94.44 87 THR A O 1
ATOM 750 N N . ASN A 1 88 ? -5.935 10.199 -2.215 1.00 96.19 88 ASN A N 1
ATOM 751 C CA . ASN A 1 88 ? -7.318 10.503 -1.831 1.00 96.19 88 ASN A CA 1
ATOM 752 C C . ASN A 1 88 ? -7.665 10.131 -0.381 1.00 96.19 88 ASN A C 1
ATOM 754 O O . ASN A 1 88 ? -8.764 10.451 0.058 1.00 96.19 88 ASN A O 1
ATOM 758 N N . ASN A 1 89 ? -6.786 9.416 0.328 1.00 96.31 89 ASN A N 1
ATOM 759 C CA . ASN A 1 89 ? -7.041 8.924 1.685 1.00 96.31 89 ASN A CA 1
ATOM 760 C C . ASN A 1 89 ? -5.892 9.256 2.650 1.00 96.31 89 ASN A C 1
ATOM 762 O O . ASN A 1 89 ? -5.693 8.541 3.634 1.00 96.31 89 ASN A O 1
ATOM 766 N N . LEU A 1 90 ? -5.121 10.317 2.379 1.00 93.88 90 LEU A N 1
ATOM 767 C CA . LEU A 1 90 ? -3.963 10.718 3.191 1.00 93.88 90 LEU A CA 1
ATOM 768 C C . LEU A 1 90 ? -4.307 10.878 4.678 1.00 93.88 90 LEU A C 1
ATOM 770 O O . LEU A 1 90 ? -3.480 10.573 5.534 1.00 93.88 90 LEU A O 1
ATOM 774 N N . GLU A 1 91 ? -5.524 11.321 4.994 1.00 91.88 91 GLU A N 1
ATOM 775 C CA . GLU A 1 91 ? -6.026 11.502 6.357 1.00 91.88 91 GLU A CA 1
ATOM 776 C C . GLU A 1 91 ? -6.171 10.195 7.153 1.00 91.88 91 GLU A C 1
ATOM 778 O O . GLU A 1 91 ? -6.241 10.232 8.383 1.00 91.88 91 GLU A O 1
ATOM 783 N N . TYR A 1 92 ? -6.217 9.051 6.465 1.00 92.56 92 TYR A N 1
ATOM 784 C CA . TYR A 1 92 ?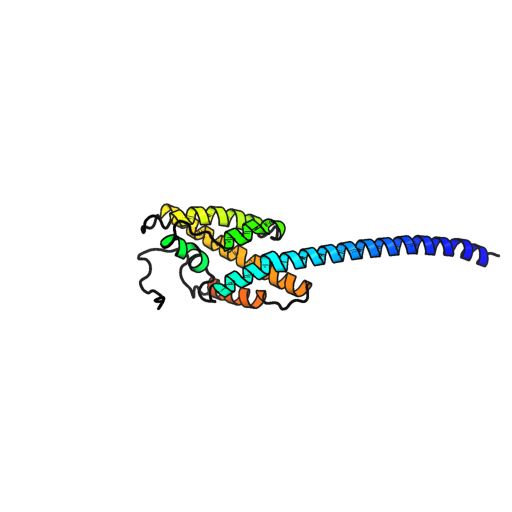 -6.374 7.724 7.062 1.00 92.56 92 TYR A CA 1
ATOM 785 C C . TYR A 1 92 ? -5.078 6.915 7.081 1.00 92.56 92 TYR A C 1
ATOM 787 O O . TYR A 1 92 ? -5.041 5.839 7.685 1.00 92.56 92 TYR A O 1
ATOM 795 N N . LEU A 1 93 ? -4.020 7.414 6.437 1.00 92.31 93 LEU A N 1
ATOM 796 C CA . LEU A 1 93 ? -2.739 6.727 6.390 1.00 92.31 93 LEU A CA 1
ATOM 797 C C . LEU A 1 93 ? -1.978 6.890 7.700 1.00 92.31 93 LEU A C 1
ATOM 799 O O . LEU A 1 93 ? -1.978 7.946 8.336 1.00 92.31 93 LEU A O 1
ATOM 803 N N . SER A 1 94 ? -1.262 5.836 8.081 1.00 90.62 94 SER A N 1
ATOM 804 C CA . SER A 1 94 ? -0.326 5.910 9.193 1.00 90.62 94 SER A CA 1
ATOM 805 C C . SER A 1 94 ? 0.784 6.928 8.909 1.00 90.62 94 SER A C 1
ATOM 807 O O . SER A 1 94 ? 1.312 6.964 7.793 1.00 90.62 94 SER A O 1
ATOM 809 N N . PRO A 1 95 ? 1.238 7.686 9.925 1.00 91.56 95 PRO A N 1
ATOM 810 C CA . PRO A 1 95 ? 2.408 8.553 9.808 1.00 91.56 95 PRO A CA 1
ATOM 811 C C . PRO A 1 95 ? 3.671 7.835 9.318 1.00 91.56 95 PRO A C 1
ATOM 813 O O . PRO A 1 95 ? 4.542 8.481 8.746 1.00 91.56 95 PRO A O 1
ATOM 816 N N . LEU A 1 96 ? 3.767 6.515 9.521 1.00 93.31 96 LEU A N 1
ATOM 817 C CA . LEU A 1 96 ? 4.876 5.701 9.016 1.00 93.31 96 LEU A CA 1
ATOM 818 C C . LEU A 1 96 ? 4.817 5.501 7.498 1.00 93.31 96 LEU A C 1
ATOM 820 O O . LEU A 1 96 ? 5.853 5.333 6.876 1.00 93.31 96 LEU A O 1
ATOM 824 N N . VAL A 1 97 ? 3.625 5.540 6.901 1.00 95.31 97 VAL A N 1
ATOM 825 C CA . VAL A 1 97 ? 3.399 5.293 5.468 1.00 95.31 97 VAL A CA 1
ATOM 826 C C . VAL A 1 97 ? 3.538 6.581 4.650 1.00 95.31 97 VAL A C 1
ATOM 828 O O . VAL A 1 97 ? 4.013 6.550 3.519 1.00 95.31 97 VAL A O 1
ATOM 831 N N . ILE A 1 98 ? 3.167 7.733 5.218 1.00 93.94 98 ILE A N 1
ATOM 832 C CA . ILE A 1 98 ? 3.130 9.029 4.513 1.00 93.94 98 ILE A CA 1
ATOM 833 C C . ILE A 1 98 ? 4.450 9.392 3.794 1.00 93.94 98 ILE A C 1
ATOM 835 O O . ILE A 1 98 ? 4.374 9.813 2.635 1.00 93.94 98 ILE A O 1
ATOM 839 N N . PRO A 1 99 ? 5.648 9.242 4.400 1.00 94.94 99 PRO A N 1
ATOM 840 C CA . PRO A 1 99 ? 6.904 9.554 3.711 1.00 94.94 99 PRO A CA 1
ATOM 841 C C . PRO A 1 99 ? 7.106 8.715 2.444 1.00 94.94 99 PRO A C 1
ATOM 843 O O . PRO A 1 99 ? 7.502 9.247 1.406 1.00 94.94 99 PRO A O 1
ATOM 846 N N . HIS A 1 100 ? 6.750 7.432 2.513 1.00 97.44 100 HIS A N 1
ATOM 847 C CA . HIS A 1 100 ? 6.850 6.499 1.396 1.00 97.44 100 HIS A CA 1
ATOM 848 C C . HIS A 1 100 ? 5.875 6.860 0.276 1.00 97.44 100 HIS A C 1
ATOM 850 O O . HIS A 1 100 ? 6.253 6.863 -0.888 1.00 97.44 100 HIS A O 1
ATOM 856 N N . VAL A 1 101 ? 4.648 7.287 0.598 1.00 96.12 101 VAL A N 1
ATOM 857 C CA . VAL A 1 101 ? 3.662 7.736 -0.410 1.00 96.12 101 VAL A CA 1
ATOM 858 C C . VAL A 1 101 ? 4.175 8.918 -1.228 1.00 96.12 101 VAL A C 1
ATOM 860 O O . VAL A 1 101 ? 3.988 8.970 -2.448 1.00 96.12 101 VAL A O 1
ATOM 863 N N . HIS A 1 102 ? 4.826 9.876 -0.567 1.00 93.69 102 HIS A N 1
ATOM 864 C CA . HIS A 1 102 ? 5.413 11.024 -1.248 1.00 93.69 102 HIS A CA 1
ATOM 865 C C . HIS A 1 102 ? 6.523 10.594 -2.215 1.00 93.69 102 HIS A C 1
ATOM 867 O O . HIS A 1 102 ? 6.500 10.978 -3.388 1.00 93.69 102 HIS A O 1
ATOM 873 N N . ASN A 1 103 ? 7.454 9.764 -1.740 1.00 96.50 103 ASN A N 1
ATOM 874 C CA . ASN A 1 103 ? 8.539 9.239 -2.562 1.00 96.50 103 ASN A CA 1
ATOM 875 C C . ASN A 1 103 ? 7.994 8.415 -3.726 1.00 96.50 103 ASN A C 1
ATOM 877 O O . ASN A 1 103 ? 8.303 8.714 -4.877 1.00 96.50 103 ASN A O 1
ATOM 881 N N . TYR A 1 104 ? 7.110 7.461 -3.442 1.00 97.50 104 TYR A N 1
ATOM 882 C CA . TYR A 1 104 ? 6.425 6.634 -4.423 1.00 97.50 104 TYR A CA 1
ATOM 883 C C . TYR A 1 104 ? 5.797 7.471 -5.541 1.00 97.50 104 TYR A C 1
ATOM 885 O O . TYR A 1 104 ? 6.031 7.204 -6.718 1.00 97.50 104 TYR A O 1
ATOM 893 N N . SER A 1 105 ? 5.069 8.537 -5.192 1.00 95.25 105 SER A N 1
ATOM 894 C CA . SER A 1 105 ? 4.440 9.437 -6.168 1.00 95.25 105 SER A CA 1
ATOM 895 C C . SER A 1 105 ? 5.457 10.077 -7.117 1.00 95.25 105 SER A C 1
ATOM 897 O O . SER A 1 105 ? 5.237 10.144 -8.328 1.00 95.25 105 SER A O 1
ATOM 899 N N . ILE A 1 106 ? 6.578 10.566 -6.578 1.00 95.00 106 ILE A N 1
ATOM 900 C CA . ILE A 1 106 ? 7.637 11.208 -7.367 1.00 95.00 106 ILE A CA 1
ATOM 901 C C . ILE A 1 106 ? 8.342 10.176 -8.249 1.00 95.00 106 ILE A C 1
ATOM 903 O O . ILE A 1 106 ? 8.519 10.398 -9.448 1.00 95.00 106 ILE A O 1
ATOM 907 N N . LYS A 1 107 ? 8.741 9.047 -7.660 1.00 95.12 107 LYS A N 1
ATOM 908 C CA . LYS A 1 107 ? 9.499 7.997 -8.339 1.00 95.12 107 LYS A CA 1
ATOM 909 C C . LYS A 1 107 ? 8.677 7.346 -9.437 1.00 95.12 107 LYS A C 1
ATOM 911 O O . LYS A 1 107 ? 9.181 7.225 -10.543 1.00 95.12 107 LYS A O 1
ATOM 916 N N . THR A 1 108 ? 7.398 7.072 -9.198 1.00 93.25 108 THR A N 1
ATOM 917 C CA . THR A 1 108 ? 6.468 6.530 -10.199 1.00 93.25 108 THR A CA 1
ATOM 918 C C . THR A 1 108 ? 6.275 7.480 -11.384 1.00 93.25 108 THR A C 1
ATOM 920 O O . THR A 1 108 ? 6.318 7.053 -12.539 1.00 93.25 108 THR A O 1
ATOM 923 N N . ASN A 1 109 ? 6.140 8.788 -11.132 1.00 91.88 109 ASN A N 1
ATOM 924 C CA . ASN A 1 109 ? 6.050 9.782 -12.207 1.00 91.88 109 ASN A CA 1
ATOM 925 C C . ASN A 1 109 ? 7.318 9.823 -13.072 1.00 91.88 109 ASN A C 1
ATOM 927 O O . ASN A 1 109 ? 7.224 9.941 -14.293 1.00 91.88 109 ASN A O 1
ATOM 931 N N . ASN A 1 110 ? 8.496 9.694 -12.459 1.00 91.56 110 ASN A N 1
ATOM 932 C CA . ASN A 1 110 ? 9.760 9.624 -13.192 1.00 91.56 110 ASN A CA 1
ATOM 933 C C . ASN A 1 110 ? 9.943 8.269 -13.890 1.00 91.56 110 ASN A C 1
ATOM 935 O O . ASN A 1 110 ? 10.398 8.225 -15.027 1.00 91.56 110 ASN A O 1
ATOM 939 N N . ALA A 1 111 ? 9.538 7.173 -13.250 1.00 90.12 111 ALA A N 1
ATOM 940 C CA . ALA A 1 111 ? 9.584 5.823 -13.795 1.00 90.12 111 ALA A CA 1
ATOM 941 C C . ALA A 1 111 ? 8.726 5.688 -15.055 1.00 90.12 111 ALA A C 1
ATOM 943 O O . ALA A 1 111 ? 9.070 4.938 -15.953 1.00 90.12 111 ALA A O 1
ATOM 944 N N . LYS A 1 112 ? 7.644 6.458 -15.190 1.00 90.00 112 LYS A N 1
ATOM 945 C CA . LYS A 1 112 ? 6.877 6.520 -16.440 1.00 90.00 112 LYS A CA 1
ATOM 946 C C . LYS A 1 112 ? 7.726 6.953 -17.640 1.00 90.00 112 LYS A C 1
ATOM 948 O O . LYS A 1 112 ? 7.514 6.461 -18.744 1.00 90.00 112 LYS A O 1
ATOM 953 N N . LEU A 1 113 ? 8.698 7.846 -17.430 1.00 89.56 113 LEU A N 1
ATOM 954 C CA . LEU A 1 113 ? 9.599 8.326 -18.486 1.00 89.56 113 LEU A CA 1
ATOM 955 C C . LEU A 1 113 ? 10.552 7.236 -18.979 1.00 89.56 113 LEU A C 1
ATOM 957 O O . LEU A 1 113 ? 11.078 7.354 -20.080 1.00 89.56 113 LEU A O 1
ATOM 961 N N . PHE A 1 114 ? 10.734 6.169 -18.201 1.00 87.44 114 PHE A N 1
ATOM 962 C CA . PHE A 1 114 ? 11.466 4.987 -18.628 1.00 87.44 114 PHE A CA 1
ATOM 963 C C . PHE A 1 114 ? 10.828 4.328 -19.863 1.00 87.44 114 PHE A C 1
ATOM 965 O O . PHE A 1 114 ? 11.560 3.818 -20.702 1.00 87.44 114 PHE A O 1
ATOM 972 N N . PHE A 1 115 ? 9.499 4.390 -20.023 1.00 85.06 115 PHE A N 1
ATOM 973 C CA . PHE A 1 115 ? 8.735 3.721 -21.090 1.00 85.06 115 PHE A CA 1
ATOM 974 C C . PHE A 1 115 ? 8.339 4.669 -22.246 1.00 85.06 115 PHE A C 1
ATOM 976 O O . PHE A 1 115 ? 7.185 4.710 -22.678 1.00 85.06 115 PHE A O 1
ATOM 983 N N . ASP A 1 116 ? 9.271 5.479 -22.750 1.00 79.19 116 ASP A N 1
ATOM 984 C CA . ASP A 1 116 ? 8.974 6.545 -23.718 1.00 79.19 116 ASP A CA 1
ATOM 985 C C . ASP A 1 116 ? 9.005 6.074 -25.188 1.00 79.19 116 ASP A C 1
ATOM 987 O O . ASP A 1 116 ? 10.020 5.609 -25.699 1.00 79.19 116 ASP A O 1
ATOM 991 N N . ASN A 1 117 ? 7.897 6.256 -25.917 1.00 67.25 117 ASN A N 1
ATOM 992 C CA . ASN A 1 117 ? 7.778 5.959 -27.358 1.00 67.25 117 ASN A CA 1
ATOM 993 C C . ASN A 1 117 ? 8.191 4.527 -27.777 1.00 67.25 117 ASN A C 1
ATOM 995 O O . ASN A 1 117 ? 8.698 4.334 -28.881 1.00 67.25 117 ASN A O 1
ATOM 999 N N . GLY A 1 118 ? 7.964 3.519 -26.926 1.00 65.94 118 GLY A N 1
ATOM 1000 C CA . GLY A 1 118 ? 8.359 2.131 -27.219 1.00 65.94 118 GLY A CA 1
ATOM 1001 C C . GLY A 1 118 ? 9.874 1.901 -27.168 1.00 65.94 118 GLY A C 1
ATOM 1002 O O . GLY A 1 118 ? 10.366 0.896 -27.676 1.00 65.94 118 GLY A O 1
ATOM 1003 N N . GLN A 1 119 ? 10.608 2.846 -26.583 1.00 72.69 119 GLN A N 1
ATOM 1004 C CA . GLN A 1 119 ? 12.020 2.748 -26.252 1.00 72.69 119 GLN A CA 1
ATOM 1005 C C . GLN A 1 119 ? 12.178 2.851 -24.738 1.00 72.69 119 GLN A C 1
ATOM 1007 O O . GLN A 1 119 ? 11.350 3.448 -24.047 1.00 72.69 119 GLN A O 1
ATOM 1012 N N . TYR A 1 120 ? 13.265 2.280 -24.235 1.00 82.81 120 TYR A N 1
ATOM 1013 C CA . TYR A 1 120 ? 13.581 2.324 -22.819 1.00 82.81 120 TYR A CA 1
ATOM 1014 C C . TYR A 1 120 ? 14.618 3.403 -22.553 1.00 82.81 120 TYR A C 1
ATOM 1016 O O . TYR A 1 120 ? 15.691 3.424 -23.160 1.00 82.81 120 TYR A O 1
ATOM 1024 N N . ARG A 1 121 ? 14.274 4.326 -21.658 1.00 87.06 121 A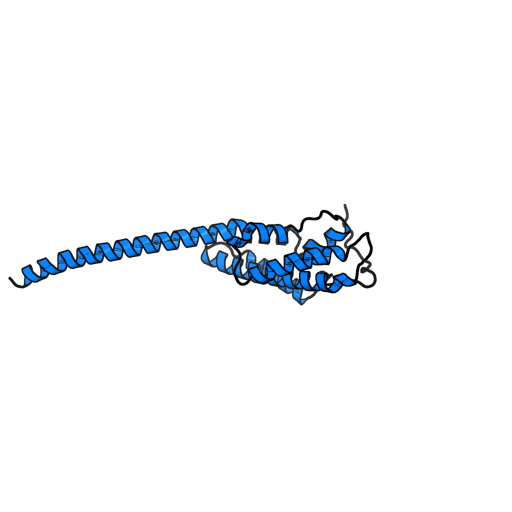RG A N 1
ATOM 1025 C CA . ARG A 1 121 ? 15.130 5.444 -21.255 1.00 87.06 121 ARG A CA 1
ATOM 1026 C C . ARG A 1 121 ? 15.834 5.096 -19.955 1.00 87.06 121 ARG A C 1
ATOM 1028 O O . ARG A 1 121 ? 15.364 5.438 -18.872 1.00 87.06 121 ARG A O 1
ATOM 1035 N N . TYR A 1 122 ? 16.946 4.378 -20.081 1.00 84.81 122 TYR A N 1
ATOM 1036 C CA . TYR A 1 122 ? 17.729 3.834 -18.967 1.00 84.81 122 TYR A CA 1
ATOM 1037 C C . TYR A 1 122 ? 18.165 4.880 -17.935 1.00 84.81 122 TYR A C 1
ATOM 1039 O O . TYR A 1 122 ? 18.371 4.543 -16.774 1.00 84.81 122 TYR A O 1
ATOM 1047 N N . GLU A 1 123 ? 18.221 6.168 -18.288 1.00 88.56 123 GLU A N 1
ATOM 1048 C CA . GLU A 1 123 ? 18.467 7.226 -17.305 1.00 88.56 123 GLU A CA 1
ATOM 1049 C C . GLU A 1 123 ? 17.387 7.316 -16.200 1.00 88.56 123 GLU A C 1
ATOM 1051 O O . GLU A 1 123 ? 17.638 7.909 -15.149 1.00 88.56 123 GLU A O 1
ATOM 1056 N N . TYR A 1 124 ? 16.212 6.704 -16.403 1.00 89.06 124 TYR A N 1
ATOM 1057 C CA . TYR A 1 124 ? 15.129 6.605 -15.414 1.00 89.06 124 TYR A CA 1
ATOM 1058 C C . TYR A 1 124 ? 15.018 5.234 -14.740 1.00 89.06 124 TYR A C 1
ATOM 1060 O O . TYR A 1 124 ? 14.113 5.050 -13.926 1.00 89.06 124 TYR A O 1
ATOM 1068 N N . GLU A 1 125 ? 15.922 4.292 -15.015 1.00 88.25 125 GLU A N 1
ATOM 1069 C CA . GLU A 1 125 ? 15.901 2.948 -14.416 1.00 88.25 125 GLU A CA 1
ATOM 1070 C C . GLU A 1 125 ? 15.898 3.015 -12.884 1.00 88.25 125 GLU A C 1
ATOM 1072 O O . GLU A 1 125 ? 15.037 2.427 -12.240 1.00 88.25 125 GLU A O 1
ATOM 1077 N N . ASN A 1 126 ? 16.749 3.856 -12.290 1.00 89.88 126 ASN A N 1
ATOM 1078 C CA . ASN A 1 126 ? 16.759 4.056 -10.837 1.00 89.88 126 ASN A CA 1
ATOM 1079 C C . ASN A 1 126 ? 15.411 4.559 -10.297 1.00 89.88 126 ASN A C 1
ATOM 1081 O O . ASN A 1 126 ? 15.027 4.225 -9.186 1.00 89.88 126 ASN A O 1
ATOM 1085 N N . SER A 1 127 ? 14.658 5.347 -11.075 1.00 91.44 127 SER A N 1
ATOM 1086 C CA . SER A 1 127 ? 13.319 5.771 -10.644 1.00 91.44 127 SER A CA 1
ATOM 1087 C C . SER A 1 127 ? 12.314 4.623 -10.683 1.00 91.44 127 SER A C 1
ATOM 1089 O O . SER A 1 127 ? 11.414 4.597 -9.851 1.00 91.44 127 SER A O 1
ATOM 1091 N N . LEU A 1 128 ? 12.463 3.680 -11.620 1.00 90.12 128 LEU A N 1
ATOM 1092 C CA . LEU A 1 128 ? 11.679 2.445 -11.661 1.00 90.12 128 LEU A CA 1
ATOM 1093 C C . LEU A 1 128 ? 12.003 1.547 -10.461 1.00 90.12 128 LEU A C 1
ATOM 1095 O O . LEU A 1 128 ? 11.083 0.995 -9.859 1.00 90.12 128 LEU A O 1
ATOM 1099 N N . VAL A 1 129 ? 13.291 1.439 -10.115 1.00 90.81 129 VAL A N 1
ATOM 1100 C CA . VAL A 1 129 ? 13.776 0.713 -8.932 1.00 90.81 129 VAL A CA 1
ATOM 1101 C C . VAL A 1 129 ? 13.156 1.281 -7.669 1.00 90.81 129 VAL A C 1
ATOM 1103 O O . VAL A 1 129 ? 12.362 0.612 -7.011 1.00 90.81 129 VAL A O 1
ATOM 1106 N N . ASP A 1 130 ? 13.413 2.561 -7.419 1.00 93.81 130 ASP A N 1
ATOM 1107 C CA . ASP A 1 130 ? 12.942 3.244 -6.223 1.00 93.81 130 ASP A CA 1
ATOM 1108 C C . ASP A 1 130 ? 11.406 3.221 -6.113 1.00 93.81 130 ASP A C 1
ATOM 1110 O O . ASP A 1 130 ? 10.863 3.091 -5.022 1.00 93.81 130 ASP A O 1
ATOM 1114 N N . ALA A 1 131 ? 10.674 3.349 -7.230 1.00 94.56 131 ALA A N 1
ATOM 1115 C CA . ALA A 1 131 ? 9.211 3.283 -7.213 1.00 94.56 131 ALA A CA 1
ATOM 1116 C C . ALA A 1 131 ? 8.698 1.903 -6.784 1.00 94.56 131 ALA A C 1
ATOM 1118 O O . ALA A 1 131 ? 7.725 1.820 -6.038 1.00 94.56 131 ALA A O 1
ATOM 1119 N N . SER A 1 132 ? 9.356 0.838 -7.242 1.00 93.06 132 SER A N 1
ATOM 1120 C CA . SER A 1 132 ? 9.010 -0.529 -6.866 1.00 93.06 132 SER A CA 1
ATOM 1121 C C . SER A 1 132 ? 9.299 -0.801 -5.392 1.00 93.06 132 SER A C 1
ATOM 1123 O O . SER A 1 132 ? 8.465 -1.394 -4.717 1.00 93.06 132 SER A O 1
ATOM 1125 N N . ASP A 1 133 ? 10.431 -0.329 -4.874 1.00 93.50 133 ASP A N 1
ATOM 1126 C CA . ASP A 1 133 ? 10.781 -0.521 -3.463 1.00 93.50 133 ASP A CA 1
ATOM 1127 C C . ASP A 1 133 ? 9.805 0.222 -2.540 1.00 93.50 133 ASP A C 1
ATOM 1129 O O . ASP A 1 133 ? 9.319 -0.323 -1.548 1.00 93.50 133 ASP A O 1
ATOM 1133 N N . GLU A 1 134 ? 9.460 1.464 -2.892 1.00 96.62 134 GLU A N 1
ATOM 1134 C CA . GLU A 1 134 ? 8.476 2.248 -2.144 1.00 96.62 134 GLU A CA 1
ATOM 1135 C C . GLU A 1 134 ? 7.079 1.614 -2.208 1.00 96.62 134 GLU A C 1
ATOM 1137 O O . GLU A 1 134 ? 6.364 1.597 -1.205 1.00 96.62 134 GLU A O 1
ATOM 1142 N N . PHE A 1 135 ? 6.691 1.048 -3.356 1.00 95.44 135 PHE A N 1
ATOM 1143 C CA . PHE A 1 135 ? 5.443 0.296 -3.490 1.00 95.44 135 PHE A CA 1
ATOM 1144 C C . PHE A 1 135 ? 5.391 -0.868 -2.494 1.00 95.44 135 PHE A C 1
ATOM 1146 O O . PHE A 1 135 ? 4.432 -0.972 -1.725 1.00 95.44 135 PHE A O 1
ATOM 1153 N N . ASP A 1 136 ? 6.439 -1.694 -2.453 1.00 94.31 136 ASP A N 1
ATOM 1154 C CA . ASP A 1 136 ? 6.496 -2.870 -1.585 1.00 94.31 136 ASP A CA 1
ATOM 1155 C C . ASP A 1 136 ? 6.405 -2.488 -0.105 1.00 94.31 136 ASP A C 1
ATOM 1157 O O . ASP A 1 136 ? 5.653 -3.103 0.660 1.00 94.31 136 ASP A O 1
ATOM 1161 N N . ILE A 1 137 ? 7.120 -1.435 0.298 1.00 96.12 137 ILE A N 1
ATOM 1162 C CA . ILE A 1 137 ? 7.078 -0.918 1.670 1.00 96.12 137 ILE A CA 1
ATOM 1163 C C . ILE A 1 137 ? 5.663 -0.458 2.033 1.00 96.12 137 ILE A C 1
ATOM 1165 O O . ILE A 1 137 ? 5.153 -0.812 3.101 1.00 96.12 137 ILE A O 1
ATOM 1169 N N . ILE A 1 138 ? 5.008 0.315 1.161 1.00 97.81 138 ILE A N 1
ATOM 1170 C CA . ILE A 1 138 ? 3.661 0.827 1.434 1.00 97.81 138 ILE A CA 1
ATOM 1171 C C . ILE A 1 138 ? 2.670 -0.331 1.560 1.00 97.81 138 ILE A C 1
ATOM 1173 O O . ILE A 1 138 ? 1.880 -0.337 2.507 1.00 97.81 138 ILE A O 1
ATOM 1177 N N . ILE A 1 139 ? 2.699 -1.309 0.650 1.00 96.50 139 ILE A N 1
ATOM 1178 C CA . ILE A 1 139 ? 1.784 -2.459 0.694 1.00 96.50 139 ILE A CA 1
ATOM 1179 C C . ILE A 1 139 ? 1.956 -3.245 1.995 1.00 96.50 139 ILE A C 1
ATOM 1181 O O . ILE A 1 139 ? 0.963 -3.474 2.686 1.00 96.50 139 ILE A O 1
ATOM 1185 N N . LYS A 1 140 ? 3.193 -3.577 2.387 1.00 96.56 140 LYS A N 1
ATOM 1186 C CA . LYS A 1 140 ? 3.458 -4.306 3.640 1.00 96.56 140 LYS A CA 1
ATOM 1187 C C . LYS A 1 140 ? 2.912 -3.553 4.851 1.00 96.56 140 LYS A C 1
ATOM 1189 O O . LYS A 1 140 ? 2.043 -4.062 5.557 1.00 96.56 140 LYS A O 1
ATOM 1194 N N . LEU A 1 141 ? 3.321 -2.294 5.025 1.00 97.31 141 LEU A N 1
ATOM 1195 C CA . LEU A 1 141 ? 2.907 -1.483 6.172 1.00 97.31 141 LEU A CA 1
ATOM 1196 C C . LEU A 1 141 ? 1.387 -1.283 6.240 1.00 97.31 141 LEU A C 1
ATOM 1198 O O . LEU A 1 141 ? 0.807 -1.261 7.326 1.00 97.31 141 LEU A O 1
ATOM 1202 N N . THR A 1 142 ? 0.728 -1.094 5.096 1.00 97.62 142 THR A N 1
ATOM 1203 C CA . THR A 1 142 ? -0.722 -0.858 5.059 1.00 97.62 142 THR A CA 1
ATOM 1204 C C . THR A 1 142 ? -1.527 -2.133 5.295 1.00 97.62 142 THR A C 1
ATOM 1206 O O . THR A 1 142 ? -2.563 -2.062 5.957 1.00 97.62 142 THR A O 1
ATOM 1209 N N . LEU A 1 143 ? -1.062 -3.299 4.837 1.00 97.38 143 LEU A N 1
ATOM 1210 C CA . LEU A 1 143 ? -1.712 -4.581 5.123 1.00 97.38 143 LEU A CA 1
ATOM 1211 C C . LEU A 1 143 ? -1.521 -5.020 6.581 1.00 97.38 143 LEU A C 1
ATOM 1213 O O . LEU A 1 143 ? -2.484 -5.470 7.201 1.00 97.38 143 LEU A O 1
ATOM 1217 N N . GLU A 1 144 ? -0.341 -4.811 7.170 1.00 97.31 144 GLU A N 1
ATOM 1218 C CA . GLU A 1 144 ? -0.115 -5.021 8.610 1.00 97.31 144 GLU A CA 1
ATOM 1219 C C . GLU A 1 144 ? -1.072 -4.164 9.455 1.00 97.31 144 GLU A C 1
ATOM 1221 O O . GLU A 1 144 ? -1.712 -4.637 10.400 1.00 97.31 144 GLU A O 1
ATOM 1226 N N . GLN A 1 145 ? -1.223 -2.889 9.084 1.00 96.44 145 GLN A N 1
ATOM 1227 C CA . GLN A 1 145 ? -2.153 -1.974 9.745 1.00 96.44 145 GLN A CA 1
ATOM 1228 C C . GLN A 1 145 ? -3.607 -2.398 9.550 1.00 96.44 145 GLN A C 1
ATOM 1230 O O . GLN A 1 145 ? -4.383 -2.342 10.504 1.00 96.44 145 GLN A O 1
ATOM 1235 N N . ALA A 1 146 ? -3.978 -2.853 8.352 1.00 97.19 146 ALA A N 1
ATOM 1236 C CA . ALA A 1 146 ? -5.313 -3.372 8.079 1.00 97.19 146 ALA A CA 1
ATOM 1237 C C . ALA A 1 146 ? -5.631 -4.602 8.939 1.00 97.19 146 ALA A C 1
ATOM 1239 O O . ALA A 1 146 ? -6.724 -4.671 9.496 1.00 97.19 146 ALA A O 1
ATOM 1240 N N . SER A 1 147 ? -4.691 -5.539 9.084 1.00 97.56 147 SER A N 1
ATOM 1241 C CA . SER A 1 147 ? -4.846 -6.728 9.934 1.00 97.56 147 SER A CA 1
ATOM 1242 C C . SER A 1 147 ? -5.065 -6.335 11.398 1.00 97.56 147 SER A C 1
ATOM 1244 O O . SER A 1 147 ? -6.053 -6.735 12.021 1.00 97.56 147 SER A O 1
ATOM 1246 N N . SER A 1 148 ? -4.213 -5.455 11.933 1.00 95.75 148 SER A N 1
ATOM 1247 C CA . SER A 1 148 ? -4.366 -4.928 13.295 1.00 95.75 148 SER A CA 1
ATOM 1248 C C . SER A 1 148 ? -5.726 -4.248 13.494 1.00 95.75 148 SER A C 1
ATOM 1250 O O . SER A 1 148 ? -6.460 -4.552 14.437 1.00 95.75 148 SER A O 1
ATOM 1252 N N . LEU A 1 149 ? -6.121 -3.388 12.552 1.00 95.50 149 LEU A N 1
ATOM 1253 C CA . LEU A 1 149 ? -7.375 -2.645 12.612 1.00 95.50 149 LEU A CA 1
ATOM 1254 C C . LEU A 1 149 ? -8.606 -3.555 12.490 1.00 95.50 149 LEU A C 1
ATOM 1256 O O . LEU A 1 149 ? -9.599 -3.325 13.176 1.00 95.50 149 LEU A O 1
ATOM 1260 N N . ALA A 1 150 ? -8.548 -4.601 11.661 1.00 96.69 150 ALA A N 1
ATOM 1261 C CA . ALA A 1 150 ? -9.614 -5.594 11.545 1.00 96.69 150 ALA A CA 1
ATOM 1262 C C . ALA A 1 150 ? -9.852 -6.297 12.886 1.00 96.69 150 ALA A C 1
ATOM 1264 O O . ALA A 1 150 ? -10.993 -6.375 13.345 1.00 96.69 150 ALA A O 1
ATOM 1265 N N . ASN A 1 151 ? -8.773 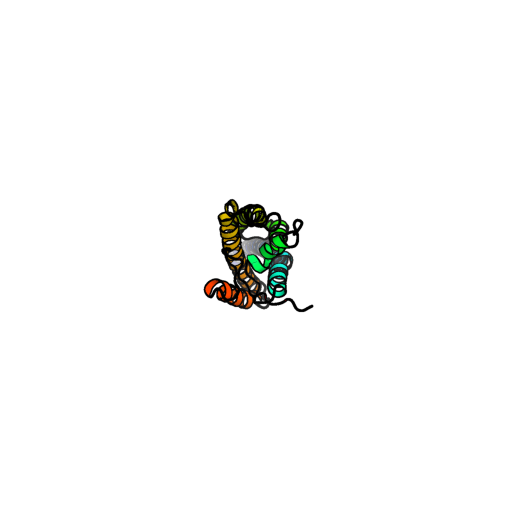-6.720 13.550 1.00 94.81 151 ASN A N 1
ATOM 1266 C CA . ASN A 1 151 ? -8.834 -7.355 14.864 1.00 94.81 151 ASN A CA 1
ATOM 1267 C C . ASN A 1 151 ? -9.409 -6.414 15.934 1.00 94.81 151 ASN A C 1
ATOM 1269 O O . ASN A 1 151 ? -10.270 -6.823 16.714 1.00 94.81 151 ASN A O 1
ATOM 1273 N N . GLU A 1 152 ? -8.999 -5.141 15.946 1.00 93.12 152 GLU A N 1
ATOM 1274 C CA . GLU A 1 152 ? -9.551 -4.134 16.864 1.00 93.12 152 GLU A CA 1
ATOM 1275 C C . GLU A 1 152 ? -11.049 -3.867 16.642 1.00 93.12 152 GLU A C 1
ATOM 1277 O O . GLU A 1 152 ? -11.784 -3.624 17.601 1.00 93.12 152 GLU A O 1
ATOM 1282 N N . LEU A 1 153 ? -11.507 -3.903 15.387 1.00 93.06 153 LEU A N 1
ATOM 1283 C CA . LEU A 1 153 ? -12.904 -3.671 15.003 1.00 93.06 153 LEU A CA 1
ATOM 1284 C C . LEU A 1 153 ? -13.780 -4.934 15.094 1.00 93.06 153 LEU A C 1
ATOM 1286 O O . LEU A 1 153 ? -14.998 -4.844 14.937 1.00 93.06 153 LEU A O 1
ATOM 1290 N N . GLY A 1 154 ? -13.186 -6.106 15.341 1.00 93.12 154 GLY A N 1
ATOM 1291 C CA . GLY A 1 154 ? -13.887 -7.392 15.337 1.00 93.12 154 GLY A CA 1
ATOM 1292 C C . GLY A 1 154 ? -14.305 -7.864 13.939 1.00 93.12 154 GLY A C 1
ATOM 1293 O O . GLY A 1 154 ? -15.268 -8.622 13.803 1.00 93.12 154 GLY A O 1
ATOM 1294 N N . TYR A 1 155 ? -13.619 -7.401 12.896 1.00 94.44 155 TYR A N 1
ATOM 1295 C CA . TYR A 1 155 ? -13.814 -7.855 11.522 1.00 94.44 155 TYR A CA 1
ATOM 1296 C C . TYR A 1 155 ? -12.947 -9.077 11.205 1.00 94.44 155 TYR A C 1
ATOM 1298 O O . TYR A 1 155 ? -11.916 -9.283 11.844 1.00 94.44 155 TYR A O 1
ATOM 1306 N N . PRO A 1 156 ? -13.330 -9.888 10.201 1.00 95.25 156 PRO A N 1
ATOM 1307 C CA . PRO A 1 156 ? -12.448 -10.922 9.679 1.00 95.25 156 PRO A CA 1
ATOM 1308 C C . PRO A 1 156 ? -11.144 -10.314 9.158 1.00 95.25 156 PRO A C 1
ATOM 1310 O O . PRO A 1 156 ? -11.164 -9.330 8.414 1.00 95.25 156 PRO A O 1
ATOM 1313 N N . ASP A 1 157 ? -10.020 -10.931 9.510 1.00 96.38 157 ASP A N 1
ATOM 1314 C CA . ASP A 1 157 ? -8.708 -10.505 9.038 1.00 96.38 157 ASP A CA 1
ATOM 1315 C C . ASP A 1 157 ? -8.441 -11.021 7.617 1.00 96.38 157 ASP A C 1
ATOM 1317 O O . ASP A 1 157 ? -7.897 -12.102 7.399 1.00 96.38 157 ASP A O 1
ATOM 1321 N N . ILE A 1 158 ? -8.891 -10.242 6.635 1.00 94.88 158 ILE A N 1
ATOM 1322 C CA . ILE A 1 158 ? -8.666 -10.508 5.207 1.00 94.88 158 ILE A CA 1
ATOM 1323 C C . ILE A 1 158 ? -7.272 -10.023 4.774 1.00 94.88 158 ILE A C 1
ATOM 1325 O O . ILE A 1 158 ? -6.743 -10.488 3.767 1.00 94.88 158 ILE A O 1
ATOM 1329 N N . ALA A 1 159 ? -6.661 -9.103 5.524 1.00 96.81 159 ALA A N 1
ATOM 1330 C CA . ALA A 1 159 ? -5.387 -8.502 5.156 1.00 96.81 159 ALA A CA 1
ATOM 1331 C C . ALA A 1 159 ? -4.218 -9.467 5.366 1.00 96.81 159 ALA A C 1
ATOM 1333 O O . ALA A 1 159 ? -3.341 -9.531 4.510 1.00 96.81 159 ALA A O 1
ATOM 1334 N N . ALA A 1 160 ? -4.234 -10.250 6.449 1.00 96.75 160 ALA A N 1
ATOM 1335 C CA . ALA A 1 160 ? -3.192 -11.229 6.752 1.00 96.75 160 ALA A CA 1
ATOM 1336 C C . ALA A 1 160 ? -2.895 -12.216 5.599 1.00 96.75 160 ALA A C 1
ATOM 1338 O O . ALA A 1 160 ? -1.740 -12.286 5.181 1.00 96.75 160 ALA A O 1
ATOM 1339 N N . PRO A 1 161 ? -3.878 -12.931 5.009 1.00 94.88 161 PRO A N 1
ATOM 1340 C CA . PRO A 1 161 ? -3.586 -13.842 3.897 1.00 94.88 161 PRO A CA 1
ATOM 1341 C C . PRO A 1 161 ? -3.120 -13.118 2.621 1.00 94.88 161 PRO A C 1
ATOM 1343 O O . PRO A 1 161 ? -2.361 -13.683 1.832 1.00 94.88 161 PRO A O 1
ATOM 1346 N N . ILE A 1 162 ? -3.546 -11.867 2.397 1.00 94.44 162 ILE A N 1
ATOM 1347 C CA . ILE A 1 162 ? -3.051 -11.054 1.273 1.00 94.44 162 ILE A CA 1
ATOM 1348 C C . ILE A 1 162 ? -1.588 -10.674 1.510 1.00 94.44 162 ILE A C 1
ATOM 1350 O O . ILE A 1 162 ? -0.786 -10.777 0.587 1.00 94.44 162 ILE A O 1
ATOM 1354 N N . LEU A 1 163 ? -1.237 -10.277 2.737 1.00 95.31 163 LEU A N 1
ATOM 1355 C CA . LEU A 1 163 ? 0.132 -9.944 3.121 1.00 95.31 163 LEU A CA 1
ATOM 1356 C C . LEU A 1 163 ? 1.061 -11.144 2.953 1.00 95.31 163 LEU A C 1
ATOM 1358 O O . LEU A 1 163 ? 2.093 -11.010 2.313 1.00 95.31 163 LEU A O 1
ATOM 1362 N N . GLU A 1 164 ? 0.663 -12.321 3.436 1.00 93.50 164 GLU A N 1
ATOM 1363 C CA . GLU A 1 164 ? 1.447 -13.554 3.285 1.00 93.50 164 GLU A CA 1
ATOM 1364 C C . GLU A 1 164 ? 1.700 -13.887 1.804 1.00 93.50 164 GLU A C 1
ATOM 1366 O O . GLU A 1 164 ? 2.821 -14.214 1.404 1.00 93.50 164 GLU A O 1
ATOM 1371 N N . THR A 1 165 ? 0.668 -13.744 0.965 1.00 90.88 165 THR A N 1
ATOM 1372 C CA . THR A 1 165 ? 0.793 -13.922 -0.489 1.00 90.88 165 THR A CA 1
ATOM 1373 C C . THR A 1 165 ? 1.773 -12.901 -1.075 1.00 90.88 165 THR A C 1
ATOM 1375 O O . THR A 1 165 ? 2.663 -13.262 -1.844 1.00 90.88 165 THR A O 1
ATOM 1378 N N . PHE A 1 166 ? 1.635 -11.631 -0.692 1.00 91.00 166 PHE A N 1
ATOM 1379 C CA . PHE A 1 166 ? 2.478 -10.540 -1.167 1.00 91.00 166 PHE A CA 1
ATOM 1380 C C . PHE A 1 166 ? 3.950 -10.731 -0.782 1.00 91.00 166 PHE A C 1
ATOM 1382 O O . PHE A 1 166 ? 4.829 -10.641 -1.635 1.00 91.00 166 PHE A O 1
ATOM 1389 N N . GLU A 1 167 ? 4.225 -11.043 0.483 1.00 91.19 167 GLU A N 1
ATOM 1390 C CA . GLU A 1 167 ? 5.573 -11.311 0.985 1.00 91.19 167 GLU A CA 1
ATOM 1391 C C . GLU A 1 167 ? 6.201 -12.504 0.279 1.00 91.19 167 GLU A C 1
ATOM 1393 O O . GLU A 1 167 ? 7.345 -12.413 -0.160 1.00 91.19 167 GLU A O 1
ATOM 1398 N N . THR A 1 168 ? 5.428 -13.572 0.060 1.00 88.81 168 THR A N 1
ATOM 1399 C CA . THR A 1 168 ? 5.896 -14.721 -0.719 1.00 88.81 168 THR A CA 1
ATOM 1400 C C . THR A 1 168 ? 6.354 -14.278 -2.105 1.00 88.81 168 THR A C 1
ATOM 1402 O O . THR A 1 168 ? 7.458 -14.625 -2.510 1.00 88.81 168 THR A O 1
ATOM 1405 N N . ILE A 1 169 ? 5.566 -13.475 -2.826 1.00 84.50 169 ILE A N 1
ATOM 1406 C CA . ILE A 1 169 ? 5.922 -12.989 -4.171 1.00 84.50 169 ILE A CA 1
ATOM 1407 C C . ILE A 1 169 ? 7.189 -12.129 -4.140 1.00 84.50 169 ILE A C 1
ATOM 1409 O O . ILE A 1 169 ? 8.081 -12.316 -4.972 1.00 84.50 169 ILE A O 1
ATOM 1413 N N . VAL A 1 170 ? 7.286 -11.208 -3.178 1.00 83.44 170 VAL A N 1
ATOM 1414 C CA . VAL A 1 170 ? 8.447 -10.321 -3.025 1.00 83.44 170 VAL A CA 1
ATOM 1415 C C . VAL A 1 170 ? 9.714 -11.119 -2.706 1.00 83.44 170 VAL A C 1
ATOM 1417 O O . VAL A 1 170 ? 10.761 -10.838 -3.288 1.00 83.44 170 VAL A O 1
ATOM 1420 N N . ASP A 1 171 ? 9.640 -12.142 -1.863 1.00 82.12 171 ASP A N 1
ATOM 1421 C CA . ASP A 1 171 ? 10.822 -12.892 -1.422 1.00 82.12 171 ASP A CA 1
ATOM 1422 C C . ASP A 1 171 ? 11.289 -13.940 -2.442 1.00 82.12 171 ASP A C 1
ATOM 1424 O O . ASP A 1 171 ? 12.472 -14.273 -2.509 1.00 82.12 171 ASP A O 1
ATOM 1428 N N . THR A 1 172 ? 10.368 -14.470 -3.245 1.00 73.44 172 THR A N 1
ATOM 1429 C CA . THR A 1 172 ? 10.644 -15.580 -4.175 1.00 73.44 172 THR A CA 1
ATOM 1430 C C . THR A 1 172 ? 10.810 -15.149 -5.631 1.00 73.44 172 THR A C 1
ATOM 1432 O O . THR A 1 172 ? 11.229 -15.958 -6.457 1.00 73.44 172 THR A O 1
ATOM 1435 N N . ASP A 1 173 ? 10.482 -13.895 -5.953 1.00 66.62 173 ASP A N 1
ATOM 1436 C CA . ASP A 1 173 ? 10.529 -13.334 -7.309 1.00 66.62 173 ASP A CA 1
ATOM 1437 C C . ASP A 1 173 ? 9.697 -14.128 -8.337 1.00 66.62 173 ASP A C 1
ATOM 1439 O O . ASP A 1 173 ? 9.969 -14.110 -9.534 1.00 66.62 173 ASP A O 1
ATOM 1443 N N . ILE A 1 174 ? 8.648 -14.823 -7.873 1.00 56.03 174 ILE A N 1
ATOM 1444 C CA . ILE A 1 174 ? 7.832 -15.751 -8.680 1.00 56.03 174 ILE A CA 1
ATOM 1445 C C . ILE A 1 174 ? 7.084 -15.048 -9.838 1.00 56.03 174 ILE A C 1
ATOM 1447 O O . ILE A 1 174 ? 6.660 -15.721 -10.772 1.00 56.03 174 ILE A O 1
ATOM 1451 N N . ASN A 1 175 ? 6.993 -13.710 -9.853 1.00 55.31 175 ASN A N 1
ATOM 1452 C CA . ASN A 1 175 ? 6.184 -12.936 -10.807 1.00 55.31 175 ASN A CA 1
ATOM 1453 C C . ASN A 1 175 ? 6.892 -11.707 -11.419 1.00 55.31 175 ASN A C 1
ATOM 1455 O O . ASN A 1 175 ? 6.406 -10.579 -11.345 1.00 55.31 175 ASN A O 1
ATOM 1459 N N . TYR A 1 176 ? 8.047 -11.928 -12.049 1.00 59.59 176 TYR A N 1
ATOM 1460 C CA . TYR A 1 176 ? 8.880 -10.937 -12.760 1.00 59.59 176 TYR A CA 1
ATOM 1461 C C . TYR A 1 176 ? 8.097 -9.888 -13.556 1.00 59.59 176 TYR A C 1
ATOM 1463 O O . TYR A 1 176 ? 7.305 -10.314 -14.392 1.00 59.59 176 TYR A O 1
ATOM 1471 N N . PRO A 1 177 ? 8.357 -8.564 -13.431 1.00 57.00 177 PRO A N 1
ATOM 1472 C CA . PRO A 1 177 ? 9.701 -7.981 -13.396 1.00 57.00 177 PRO A CA 1
ATOM 1473 C C . PRO A 1 177 ? 9.911 -6.724 -12.506 1.00 57.00 177 PRO A C 1
ATOM 1475 O O . PRO A 1 177 ? 9.595 -5.589 -12.874 1.00 57.00 177 PRO A O 1
ATOM 1478 N N . ARG A 1 178 ? 10.636 -6.917 -11.401 1.00 59.22 178 ARG A N 1
ATOM 1479 C CA . ARG A 1 178 ? 11.645 -5.960 -10.891 1.00 59.22 178 ARG A CA 1
ATOM 1480 C C . ARG A 1 178 ? 12.890 -6.024 -11.802 1.00 59.22 178 ARG A C 1
ATOM 1482 O O . ARG A 1 178 ? 13.211 -7.111 -12.260 1.00 59.22 178 ARG A O 1
ATOM 1489 N N . HIS A 1 179 ? 13.699 -5.014 -12.125 1.00 65.94 179 HIS A N 1
ATOM 1490 C CA . HIS A 1 179 ? 13.512 -3.586 -12.416 1.00 65.94 179 HIS A CA 1
ATOM 1491 C C . HIS A 1 179 ? 14.027 -3.347 -13.849 1.00 65.94 179 HIS A C 1
ATOM 1493 O O . HIS A 1 179 ? 15.061 -2.736 -14.088 1.00 65.94 179 HIS A O 1
ATOM 1499 N N . LEU A 1 180 ? 13.388 -3.999 -14.808 1.00 58.69 180 LEU A N 1
ATOM 1500 C CA . LEU A 1 180 ? 14.091 -4.490 -15.992 1.00 58.69 180 LEU A CA 1
ATOM 1501 C C . LEU A 1 180 ? 14.386 -3.453 -17.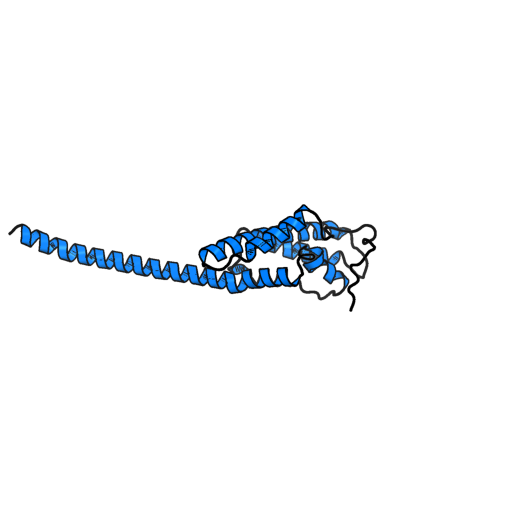070 1.00 58.69 180 LEU A C 1
ATOM 1503 O O . LEU A 1 180 ? 13.543 -2.579 -17.293 1.00 58.69 180 LEU A O 1
ATOM 1507 N N . PRO A 1 181 ? 15.517 -3.617 -17.808 1.00 56.25 181 PRO A N 1
ATOM 1508 C CA . PRO A 1 181 ? 15.562 -4.609 -18.906 1.00 56.25 181 PRO A CA 1
ATOM 1509 C C . PRO A 1 181 ? 16.949 -5.149 -19.352 1.00 56.25 181 PRO A C 1
ATOM 1511 O O . PRO A 1 181 ? 17.979 -4.552 -19.087 1.00 56.25 181 PRO A O 1
ATOM 1514 N N . GLU A 1 182 ? 17.000 -6.175 -20.213 1.00 53.06 182 GLU A N 1
ATOM 1515 C CA . GLU A 1 182 ? 18.142 -6.222 -21.164 1.00 53.06 182 GLU A CA 1
ATOM 1516 C C . GLU A 1 182 ? 17.725 -6.502 -22.611 1.00 53.06 182 GLU A C 1
ATOM 1518 O O . GLU A 1 182 ? 18.148 -5.829 -23.540 1.00 53.06 182 GLU A O 1
ATOM 1523 N N . ILE A 1 183 ? 16.782 -7.411 -22.807 1.00 45.50 183 ILE A N 1
ATOM 1524 C CA . ILE A 1 183 ? 16.168 -7.760 -24.097 1.00 45.50 183 ILE A CA 1
ATOM 1525 C C . ILE A 1 183 ? 14.700 -8.135 -23.838 1.00 45.50 183 ILE A C 1
ATOM 1527 O O . ILE A 1 183 ? 14.191 -9.120 -24.350 1.00 45.50 183 ILE A O 1
ATOM 1531 N N . TYR A 1 184 ? 14.060 -7.404 -22.918 1.00 56.28 184 TYR A N 1
ATOM 1532 C CA . TYR A 1 184 ? 12.618 -7.354 -22.603 1.00 56.28 184 TYR A CA 1
ATOM 1533 C C . TYR A 1 184 ? 11.859 -8.686 -22.404 1.00 56.28 184 TYR A C 1
ATOM 1535 O O . TYR A 1 184 ? 10.635 -8.700 -22.355 1.00 56.28 184 TYR A O 1
ATOM 1543 N N . GLN A 1 185 ? 12.608 -9.778 -22.223 1.00 58.28 185 GLN A N 1
ATOM 1544 C CA . GLN A 1 185 ? 12.237 -11.053 -21.598 1.00 58.28 185 GLN A CA 1
ATOM 1545 C C . GLN A 1 185 ? 11.069 -11.842 -22.248 1.00 58.28 185 GLN A C 1
ATOM 1547 O O . GLN A 1 185 ? 10.158 -12.318 -21.587 1.00 58.28 185 GLN A O 1
ATOM 1552 N N . THR A 1 186 ? 11.139 -11.988 -23.576 1.00 41.62 186 THR A N 1
ATOM 1553 C CA . THR A 1 186 ? 10.752 -13.087 -24.513 1.00 41.62 186 THR A CA 1
ATOM 1554 C C . THR A 1 186 ? 9.788 -14.264 -24.203 1.00 41.62 186 THR A C 1
ATOM 1556 O O . THR A 1 186 ? 9.737 -15.183 -25.019 1.00 41.62 186 THR A O 1
ATOM 1559 N N . SER A 1 187 ? 8.933 -14.283 -23.186 1.00 39.78 187 SER A N 1
ATOM 1560 C CA . SER A 1 187 ? 7.710 -15.110 -23.283 1.00 39.78 187 SER A CA 1
ATOM 1561 C C . SER A 1 187 ? 6.585 -14.522 -22.451 1.00 39.78 187 SER A C 1
ATOM 1563 O O . SER A 1 187 ? 6.559 -14.668 -21.235 1.00 39.78 187 SER A O 1
ATOM 1565 N N . HIS A 1 188 ? 5.660 -13.849 -23.139 1.00 39.34 188 HIS A N 1
ATOM 1566 C CA . HIS A 1 188 ? 4.353 -13.451 -22.622 1.00 39.34 188 HIS A CA 1
ATOM 1567 C C . HIS A 1 188 ? 3.710 -14.572 -21.777 1.00 39.34 188 HIS A C 1
ATOM 1569 O O . HIS A 1 188 ? 3.731 -15.722 -22.227 1.00 39.34 188 HIS A O 1
ATOM 1575 N N . PRO A 1 189 ? 2.964 -14.280 -20.694 1.00 38.41 189 PRO A N 1
ATOM 1576 C CA . PRO A 1 189 ? 1.663 -14.910 -20.596 1.00 38.41 189 PRO A CA 1
ATOM 1577 C C . PRO A 1 189 ? 0.847 -14.304 -21.736 1.00 38.41 189 PRO A C 1
ATOM 1579 O O . PRO A 1 189 ? 0.511 -13.120 -21.719 1.00 38.41 189 PRO A O 1
ATOM 1582 N N . ILE A 1 190 ? 0.645 -15.086 -22.795 1.00 37.12 190 ILE A N 1
ATOM 1583 C CA . ILE A 1 190 ? -0.301 -14.751 -23.853 1.00 37.12 190 ILE A CA 1
ATOM 1584 C C . ILE A 1 190 ? -1.610 -14.425 -23.133 1.00 37.12 190 ILE A C 1
ATOM 1586 O O . ILE A 1 190 ? -2.240 -15.316 -22.563 1.00 37.12 190 ILE A O 1
ATOM 1590 N N . LEU A 1 191 ? -1.986 -13.147 -23.116 1.00 34.09 191 LEU A N 1
ATOM 1591 C CA . LEU A 1 191 ? -3.355 -12.748 -22.840 1.00 34.09 191 LEU A CA 1
ATOM 1592 C C . LEU A 1 191 ? -4.156 -13.287 -24.021 1.00 34.09 191 LEU A C 1
ATOM 1594 O O . LEU A 1 191 ? -4.236 -12.659 -25.074 1.00 34.09 191 LEU A O 1
ATOM 1598 N N . HIS A 1 192 ? -4.627 -14.524 -23.885 1.00 32.75 192 HIS A N 1
ATOM 1599 C CA . HIS A 1 192 ? -5.672 -15.034 -24.747 1.00 32.75 192 HIS A CA 1
ATOM 1600 C C . HIS A 1 192 ? -6.904 -14.161 -24.505 1.00 32.75 192 HIS A C 1
ATOM 1602 O O . HIS A 1 192 ? -7.358 -14.038 -23.365 1.00 32.75 192 HIS A O 1
ATOM 1608 N N . GLU A 1 193 ? -7.356 -13.522 -25.586 1.00 35.31 193 GLU A N 1
ATOM 1609 C CA . GLU A 1 193 ? -8.696 -12.943 -25.730 1.00 35.31 193 GLU A CA 1
ATOM 1610 C C . GLU A 1 193 ? -9.796 -13.926 -25.303 1.00 35.31 193 GLU A C 1
ATOM 1612 O O . GLU A 1 193 ? -9.639 -15.148 -25.552 1.00 35.31 193 GLU A O 1
#

Organism: NCBI:txid3110288

Foldseek 3Di:
DVVVVVCVPVVVVVVVVVVVVVVVVVVVVVVVVVVLVLLVCLLVLQVVVVLVLQVVLPLQQNFCCSQAVVVLLVDVPDDRVNLVSCVVRVVSDDPVLVVLSVLLVVLSVLSSVQNPPNHGDCVSLVSLQSNRVSSLVNLLVSLVVSQVSCVVNVHDSPSVVSNVSSVCCVVVVSRDDDRDDDPNDPDDPPPDD

pLDDT: mean 83.58, std 15.36, range [32.75, 97.81]

Sequence (193 aa):
MIFQFVQSIIIPLVSIFSIFISNWLGRKGVRDDYQLKTKEQAYRTFYIPLMKLLLQANQDYMTYYWFVASNYMTDRQYIDPFNRLLTNNLEYLSPLVIPHVHNYSIKTNNAKLFFDNGQYRYEYENSLVDASDEFDIIIKLTLEQASSLANELGYPDIAAPILETFETIVDTDINYPRHLPEIYQTSHPILHE

Secondary structure (DSSP, 8-state):
-HHHHHHHHHHHHHHHHHHHHHHHHHHHHHHHHHHHHHHHHHIIIIIHHHHHHHHHT-GGG-SHIIIIIHHHHH-TT---HHHHHHHTTGGGS-TTTHHHHHHHHHHHHHHGGGG-TTS--GGGHHHHHHHHHHHHHHHHHHHHHHHHHHHHHT----HHHHHHHHHHHHHH-TT--SS--SSTTS-------